Protein AF-A0A2A6CWC8-F1 (afdb_monomer_lite)

Structure (mmCIF, N/CA/C/O backbone):
data_AF-A0A2A6CWC8-F1
#
_entry.id   AF-A0A2A6CWC8-F1
#
loop_
_atom_site.group_PDB
_atom_site.id
_atom_site.type_symbol
_atom_site.label_atom_id
_atom_site.label_alt_id
_atom_site.label_comp_id
_atom_site.label_asym_id
_atom_site.label_entity_id
_atom_site.label_seq_id
_atom_site.pdbx_PDB_ins_code
_atom_site.Cartn_x
_atom_site.Cartn_y
_atom_site.Cartn_z
_atom_site.occupancy
_atom_site.B_iso_or_equiv
_atom_site.auth_seq_id
_atom_site.auth_comp_id
_atom_site.auth_asym_id
_atom_site.auth_atom_id
_atom_site.pdbx_PDB_model_num
ATOM 1 N N . MET A 1 1 ? 13.372 13.601 -52.853 1.00 22.42 1 MET A N 1
ATOM 2 C CA . MET A 1 1 ? 12.040 13.961 -52.323 1.00 22.42 1 MET A CA 1
ATOM 3 C C . MET A 1 1 ? 11.947 13.363 -50.932 1.00 22.42 1 MET A C 1
ATOM 5 O O . MET A 1 1 ? 11.991 12.141 -50.858 1.00 22.42 1 MET A O 1
ATOM 9 N N . PRO A 1 2 ? 11.936 14.138 -49.838 1.00 21.80 2 PRO A N 1
ATOM 10 C CA . PRO A 1 2 ? 11.723 13.531 -48.537 1.00 21.80 2 PRO A CA 1
ATOM 11 C C . PRO A 1 2 ? 10.233 13.211 -48.411 1.00 21.80 2 PRO A C 1
ATOM 13 O O . PRO A 1 2 ? 9.383 14.088 -48.557 1.00 21.80 2 PRO A O 1
ATOM 16 N N . ALA A 1 3 ? 9.936 11.928 -48.224 1.00 20.19 3 ALA A N 1
ATOM 17 C CA . ALA A 1 3 ? 8.595 11.438 -47.973 1.00 20.19 3 ALA A CA 1
ATOM 18 C C . ALA A 1 3 ? 8.154 11.887 -46.576 1.00 20.19 3 ALA A C 1
ATOM 20 O O . ALA A 1 3 ? 8.810 11.599 -45.576 1.00 20.19 3 ALA A O 1
ATOM 21 N N . THR A 1 4 ? 7.044 12.612 -46.525 1.00 20.14 4 THR A N 1
ATOM 22 C CA . THR A 1 4 ? 6.328 12.954 -45.300 1.00 20.14 4 THR A CA 1
ATOM 23 C C . THR A 1 4 ? 5.749 11.667 -44.711 1.00 20.14 4 THR A C 1
ATOM 25 O O . THR A 1 4 ? 4.852 11.072 -45.305 1.00 20.14 4 THR A O 1
ATOM 28 N N . LEU A 1 5 ? 6.262 11.212 -43.565 1.00 20.72 5 LEU A N 1
ATOM 29 C CA . LEU A 1 5 ? 5.635 10.126 -42.812 1.00 20.72 5 LEU A CA 1
ATOM 30 C C . LEU A 1 5 ? 4.639 10.748 -41.824 1.00 20.72 5 LEU A C 1
ATOM 32 O O . LEU A 1 5 ? 5.035 11.416 -40.872 1.00 20.72 5 LEU A O 1
ATOM 36 N N . ASN A 1 6 ? 3.343 10.563 -42.085 1.00 20.41 6 ASN A N 1
ATOM 37 C CA . ASN A 1 6 ? 2.272 10.913 -41.152 1.00 20.41 6 ASN A CA 1
ATOM 38 C C . ASN A 1 6 ? 2.405 10.047 -39.891 1.00 20.41 6 ASN A C 1
ATOM 40 O O . ASN A 1 6 ? 2.214 8.832 -39.953 1.00 20.41 6 ASN A O 1
ATOM 44 N N . LEU A 1 7 ? 2.724 10.670 -38.757 1.00 24.97 7 LEU A N 1
ATOM 45 C CA . LEU A 1 7 ? 2.752 10.014 -37.453 1.00 24.97 7 LEU A CA 1
ATOM 46 C C . LEU A 1 7 ? 1.321 9.950 -36.908 1.00 24.97 7 LEU A C 1
ATOM 48 O O . LEU A 1 7 ? 0.765 10.946 -36.449 1.00 24.97 7 LEU A O 1
ATOM 52 N N . GLY A 1 8 ? 0.707 8.772 -37.018 1.00 22.05 8 GLY A N 1
ATOM 53 C CA . GLY A 1 8 ? -0.540 8.460 -36.329 1.00 22.05 8 GLY A CA 1
ATOM 54 C C . GLY A 1 8 ? -0.318 8.391 -34.818 1.00 22.05 8 GLY A C 1
ATOM 55 O O . GLY A 1 8 ? 0.710 7.899 -34.361 1.00 22.05 8 GLY A O 1
ATOM 56 N N . GLN A 1 9 ? -1.298 8.886 -34.062 1.00 28.56 9 GLN A N 1
ATOM 57 C CA . GLN A 1 9 ? -1.416 8.733 -32.611 1.00 28.56 9 GLN A CA 1
ATOM 58 C C . GLN A 1 9 ? -1.188 7.270 -32.212 1.00 28.56 9 GLN A C 1
ATOM 60 O O . GLN A 1 9 ? -2.046 6.454 -32.524 1.00 28.56 9 GLN A O 1
ATOM 65 N N . ASN A 1 10 ? -0.067 6.942 -31.563 1.00 26.05 10 ASN A N 1
ATOM 66 C CA . ASN A 1 10 ? 0.083 5.799 -30.654 1.00 26.05 10 ASN A CA 1
ATOM 67 C C . ASN A 1 10 ? 1.442 5.864 -29.933 1.00 26.05 10 ASN A C 1
ATOM 69 O O . ASN A 1 10 ? 2.479 6.042 -30.564 1.00 26.05 10 ASN A O 1
ATOM 73 N N . ASP A 1 11 ? 1.383 5.656 -28.617 1.00 30.44 11 ASP A N 1
ATOM 74 C CA . ASP A 1 11 ? 2.431 5.114 -27.747 1.00 30.44 11 ASP A CA 1
ATOM 75 C C . ASP A 1 11 ? 3.795 5.832 -27.721 1.00 30.44 11 ASP A C 1
ATOM 77 O O . ASP A 1 11 ? 4.744 5.491 -28.429 1.00 30.44 11 ASP A O 1
ATOM 81 N N . HIS A 1 12 ? 3.935 6.770 -26.780 1.00 26.62 12 HIS A N 1
ATOM 82 C CA . HIS A 1 12 ? 5.228 7.304 -26.352 1.00 26.62 12 HIS A CA 1
ATOM 83 C C . HIS A 1 12 ? 5.423 7.016 -24.857 1.00 26.62 12 HIS A C 1
ATOM 85 O O . HIS A 1 12 ? 4.812 7.666 -24.014 1.00 26.62 12 HIS A O 1
ATOM 91 N N . VAL A 1 13 ? 6.269 6.036 -24.523 1.00 29.78 13 VAL A N 1
ATOM 92 C CA . VAL A 1 13 ? 6.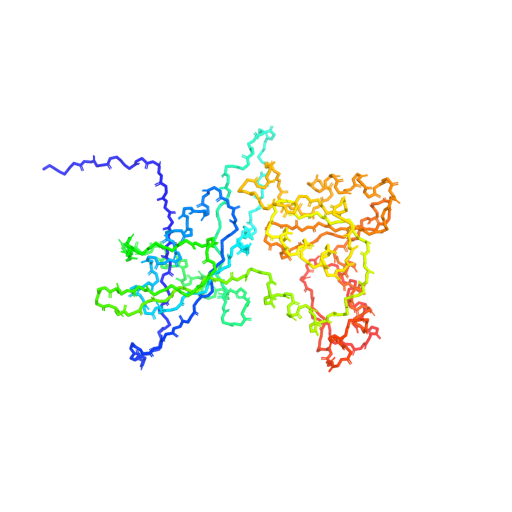814 5.867 -23.166 1.00 29.78 13 VAL A CA 1
ATOM 93 C C . VAL A 1 13 ? 8.264 6.330 -23.209 1.00 29.78 13 VAL A C 1
ATOM 95 O O . VAL A 1 13 ? 9.080 5.771 -23.939 1.00 29.78 13 VAL A O 1
ATOM 98 N N . ILE A 1 14 ? 8.554 7.395 -22.464 1.00 24.39 14 ILE A N 1
ATOM 99 C CA . ILE A 1 14 ? 9.875 8.010 -22.349 1.00 24.39 14 ILE A CA 1
ATOM 100 C C . ILE A 1 14 ? 10.590 7.343 -21.171 1.00 24.39 14 ILE A C 1
ATOM 102 O O . ILE A 1 14 ? 10.106 7.404 -20.042 1.00 24.39 14 ILE A O 1
ATOM 106 N N . THR A 1 15 ? 11.728 6.696 -21.422 1.00 28.39 15 THR A N 1
ATOM 107 C CA . THR A 1 15 ? 12.668 6.311 -20.360 1.00 28.39 15 THR A CA 1
ATOM 108 C C . THR A 1 15 ? 13.660 7.440 -20.154 1.00 28.39 15 THR A C 1
ATOM 110 O O . THR A 1 15 ? 14.069 8.096 -21.109 1.00 28.39 15 THR A O 1
ATOM 113 N N . ILE A 1 16 ? 14.000 7.686 -18.895 1.00 26.78 16 ILE A N 1
ATOM 114 C CA . ILE A 1 16 ? 14.715 8.880 -18.486 1.00 26.78 16 ILE A CA 1
ATOM 115 C C . ILE A 1 16 ? 16.032 8.440 -17.862 1.00 26.78 16 ILE A C 1
ATOM 117 O O . ILE A 1 16 ? 16.049 7.799 -16.812 1.00 26.78 16 ILE A O 1
ATOM 121 N N . ASP A 1 17 ? 17.120 8.755 -18.554 1.00 28.89 17 ASP A N 1
ATOM 122 C CA . ASP A 1 17 ? 18.480 8.444 -18.138 1.00 28.89 17 ASP A CA 1
ATOM 123 C C . ASP A 1 17 ? 18.860 9.285 -16.912 1.00 28.89 17 ASP A C 1
ATOM 125 O O . ASP A 1 17 ? 18.735 10.503 -16.940 1.00 28.89 17 ASP A O 1
ATOM 129 N N . TYR A 1 18 ? 19.385 8.682 -15.846 1.00 28.23 18 TYR A N 1
ATOM 130 C CA . TYR A 1 18 ? 20.110 9.433 -14.817 1.00 28.23 18 TYR A CA 1
ATOM 131 C C . TYR A 1 18 ? 21.516 8.863 -14.687 1.00 28.23 18 TYR A C 1
ATOM 133 O O . TYR A 1 18 ? 21.738 7.798 -14.113 1.00 28.23 18 TYR A O 1
ATOM 141 N N . LYS A 1 19 ? 22.492 9.581 -15.246 1.00 25.88 19 LYS A N 1
ATOM 142 C CA . LYS A 1 19 ? 23.908 9.322 -15.000 1.00 25.88 19 LYS A CA 1
ATOM 143 C C . LYS A 1 19 ? 24.281 10.100 -13.741 1.00 25.88 19 LYS A C 1
ATOM 145 O O . LYS A 1 19 ? 24.399 11.321 -13.803 1.00 25.88 19 LYS A O 1
ATOM 150 N N . LEU A 1 20 ? 24.469 9.412 -12.612 1.00 26.95 20 LEU A N 1
ATOM 151 C CA . LEU A 1 20 ? 25.151 9.988 -11.450 1.00 26.95 20 LEU A CA 1
ATOM 152 C C . LEU A 1 20 ? 26.546 10.430 -11.923 1.00 26.95 20 LEU A C 1
ATOM 154 O O . LEU A 1 20 ? 27.445 9.609 -12.092 1.00 26.95 20 LEU A O 1
ATOM 158 N N . GLN A 1 21 ? 26.714 11.717 -12.231 1.00 24.48 21 GLN A N 1
ATOM 159 C CA . GLN A 1 21 ? 28.022 12.284 -12.526 1.00 24.48 21 GLN A CA 1
ATOM 160 C C . GLN A 1 21 ? 28.824 12.342 -11.223 1.00 24.48 21 GLN A C 1
ATOM 162 O O . GLN A 1 21 ? 28.799 13.334 -10.504 1.00 24.48 21 GLN A O 1
ATOM 167 N N . SER A 1 22 ? 29.579 11.283 -10.942 1.00 29.06 22 SER A N 1
ATOM 168 C CA . SER A 1 22 ? 30.896 11.440 -10.336 1.00 29.06 22 SER A CA 1
ATOM 169 C C . SER A 1 22 ? 31.923 10.869 -11.313 1.00 29.06 22 SER A C 1
ATOM 171 O O . SER A 1 22 ? 31.737 9.809 -11.910 1.00 29.06 22 SER A O 1
ATOM 173 N N . SER A 1 23 ? 32.965 11.645 -11.578 1.00 25.23 23 SER A N 1
ATOM 174 C CA . SER A 1 23 ? 33.890 11.484 -12.701 1.00 25.23 23 SER A CA 1
ATOM 175 C C . SER A 1 23 ? 34.839 10.279 -12.614 1.00 25.23 23 SER A C 1
ATOM 177 O O . SER A 1 23 ? 35.745 10.199 -13.434 1.00 25.23 23 SER A O 1
ATOM 179 N N . ASP A 1 24 ? 34.631 9.327 -11.697 1.00 25.12 24 ASP A N 1
ATOM 180 C CA . ASP A 1 24 ? 35.631 8.290 -11.387 1.00 25.12 24 ASP A CA 1
ATOM 181 C C . ASP A 1 24 ? 35.119 6.840 -11.274 1.00 25.12 24 ASP A C 1
ATOM 183 O O . ASP A 1 24 ? 35.893 5.943 -10.937 1.00 25.12 24 ASP A O 1
ATOM 187 N N . TYR A 1 25 ? 33.864 6.534 -11.620 1.00 29.75 25 TYR A N 1
ATOM 188 C CA . TYR A 1 25 ? 33.427 5.131 -11.651 1.00 29.75 25 TYR A CA 1
ATOM 189 C C . TYR A 1 25 ? 33.712 4.473 -13.007 1.00 29.75 25 TYR A C 1
ATOM 191 O O . TYR A 1 25 ? 32.989 4.651 -13.989 1.00 29.75 25 TYR A O 1
ATOM 199 N N . LYS A 1 26 ? 34.769 3.649 -13.046 1.00 24.78 26 LYS A N 1
ATOM 200 C CA . LYS A 1 26 ? 34.874 2.531 -13.998 1.00 24.78 26 LYS A CA 1
ATOM 201 C C . LYS A 1 26 ? 33.556 1.738 -13.972 1.00 24.78 26 LYS A C 1
ATOM 203 O O . LYS A 1 26 ? 33.000 1.535 -12.898 1.00 24.78 26 LYS A O 1
ATOM 208 N N . LEU A 1 27 ? 33.097 1.285 -15.143 1.00 31.41 27 LEU A N 1
ATOM 209 C CA . LEU A 1 27 ? 31.951 0.391 -15.415 1.00 31.41 27 LEU A CA 1
ATOM 210 C C . LEU A 1 27 ? 32.016 -0.936 -14.617 1.00 31.41 27 LEU A C 1
ATOM 212 O O . LEU A 1 27 ? 32.218 -2.004 -15.186 1.00 31.41 27 LEU A O 1
ATOM 216 N N . GLN A 1 28 ? 31.923 -0.880 -13.289 1.00 27.91 28 GLN A N 1
ATOM 217 C CA . GLN A 1 28 ? 32.192 -2.026 -12.417 1.00 27.91 28 GLN A CA 1
ATOM 218 C C . GLN A 1 28 ? 31.182 -2.215 -11.280 1.00 27.91 28 GLN A C 1
ATOM 220 O O . GLN A 1 28 ? 31.361 -3.117 -10.467 1.00 27.91 28 GLN A O 1
ATOM 225 N N . THR A 1 29 ? 30.108 -1.429 -11.217 1.00 36.56 29 THR A N 1
ATOM 226 C CA . THR A 1 29 ? 29.085 -1.569 -10.175 1.00 36.56 29 THR A CA 1
ATOM 227 C C . THR A 1 29 ? 27.743 -1.986 -10.769 1.00 36.56 29 THR A C 1
ATOM 229 O O . THR A 1 29 ? 27.021 -1.191 -11.362 1.00 36.56 29 THR A O 1
ATOM 232 N N . CYS A 1 30 ? 27.405 -3.263 -10.583 1.00 49.16 30 CYS A N 1
ATOM 233 C CA . CYS A 1 30 ? 26.063 -3.795 -10.784 1.00 49.16 30 CYS A CA 1
ATOM 234 C C . CYS A 1 30 ? 25.117 -3.141 -9.765 1.00 49.16 30 CYS A C 1
ATOM 236 O O . CYS A 1 30 ? 25.125 -3.531 -8.599 1.00 49.16 30 CYS A O 1
ATOM 238 N N . ILE A 1 31 ? 24.320 -2.152 -10.171 1.00 57.34 31 ILE A N 1
ATOM 239 C CA . ILE A 1 31 ? 23.282 -1.579 -9.301 1.00 57.34 31 ILE A CA 1
ATOM 240 C C . ILE A 1 31 ? 22.002 -2.400 -9.508 1.00 57.34 31 ILE A C 1
ATOM 242 O O . ILE A 1 31 ? 21.469 -2.380 -10.620 1.00 57.34 31 ILE A O 1
ATOM 246 N N . PRO A 1 32 ? 21.520 -3.159 -8.505 1.00 56.72 32 PRO A N 1
ATOM 247 C CA . PRO A 1 32 ? 20.236 -3.833 -8.610 1.00 56.72 32 PRO A CA 1
ATOM 248 C C . PRO A 1 32 ? 19.101 -2.805 -8.574 1.00 56.72 32 PRO A C 1
ATOM 250 O O . PRO A 1 32 ? 19.140 -1.862 -7.784 1.00 56.72 32 PRO A O 1
ATOM 253 N N . VAL A 1 33 ? 18.078 -2.998 -9.406 1.00 60.78 33 VAL A N 1
ATOM 254 C CA . VAL A 1 33 ? 16.874 -2.154 -9.408 1.00 60.78 33 VAL A CA 1
ATOM 255 C C . VAL A 1 33 ? 15.644 -3.030 -9.196 1.00 60.78 33 VAL A C 1
ATOM 257 O O . VAL A 1 33 ? 15.460 -4.033 -9.888 1.00 60.78 33 VAL A O 1
ATOM 260 N N . LEU A 1 34 ? 14.809 -2.652 -8.228 1.00 55.09 34 LEU A N 1
ATOM 261 C CA . LEU A 1 34 ? 13.516 -3.284 -7.984 1.00 55.09 34 LEU A CA 1
ATOM 262 C C . LEU A 1 34 ? 12.468 -2.644 -8.898 1.00 55.09 34 LEU A C 1
ATOM 264 O O . LEU A 1 34 ? 12.272 -1.429 -8.869 1.00 55.09 34 LEU A O 1
ATOM 268 N N . PHE A 1 35 ? 11.797 -3.469 -9.694 1.00 63.44 35 PHE A N 1
ATOM 269 C CA . PHE A 1 35 ? 10.721 -3.057 -10.584 1.00 63.44 35 PHE A CA 1
ATOM 270 C C . PHE A 1 35 ? 9.410 -3.723 -10.206 1.00 63.44 35 PHE A C 1
ATOM 272 O O . PHE A 1 35 ? 9.317 -4.934 -10.013 1.00 63.44 35 PHE A O 1
ATOM 279 N N . THR A 1 36 ? 8.361 -2.922 -10.194 1.00 56.94 36 THR A N 1
ATOM 280 C CA . THR A 1 36 ? 7.042 -3.338 -9.744 1.00 56.94 36 THR A CA 1
ATOM 281 C C . THR A 1 36 ? 6.046 -2.768 -10.786 1.00 56.94 36 THR A C 1
ATOM 283 O O . THR A 1 36 ? 6.126 -1.579 -11.093 1.00 56.94 36 THR A O 1
ATOM 286 N N . VAL A 1 37 ? 5.123 -3.570 -11.375 1.00 57.38 37 VAL A N 1
ATOM 287 C CA . VAL A 1 37 ? 3.985 -3.132 -12.274 1.00 57.38 37 VAL A CA 1
ATOM 288 C C . VAL A 1 37 ? 2.496 -3.392 -11.803 1.00 57.38 37 VAL A C 1
ATOM 290 O O . VAL A 1 37 ? 2.073 -4.545 -11.758 1.00 57.38 37 VAL A O 1
ATOM 293 N N . VAL A 1 38 ? 1.660 -2.369 -11.449 1.00 50.81 38 VAL A N 1
ATOM 294 C CA . VAL A 1 38 ? 0.230 -2.591 -11.058 1.00 50.81 38 VAL A CA 1
ATOM 295 C C . VAL A 1 38 ? -0.450 -3.044 -12.319 1.00 50.81 38 VAL A C 1
ATOM 297 O O . VAL A 1 38 ? -0.368 -2.339 -13.328 1.00 50.81 38 VAL A O 1
ATOM 300 N N . GLU A 1 39 ? -1.088 -4.211 -12.302 1.00 50.97 39 GLU A N 1
ATOM 301 C CA . GLU A 1 39 ? -1.740 -4.712 -13.500 1.00 50.97 39 GLU A CA 1
ATOM 302 C C . GLU A 1 39 ? -2.799 -3.710 -13.980 1.00 50.97 39 GLU A C 1
ATOM 304 O O . GLU A 1 39 ? -3.805 -3.477 -13.324 1.00 50.97 39 GLU A O 1
ATOM 309 N N . ASN A 1 40 ? -2.541 -3.131 -15.152 1.00 50.41 40 ASN A N 1
ATOM 310 C CA . ASN A 1 40 ? -3.453 -2.423 -16.029 1.00 50.41 40 ASN A CA 1
ATOM 311 C C . ASN A 1 40 ? -3.161 -2.891 -17.460 1.00 50.41 40 ASN A C 1
ATOM 313 O O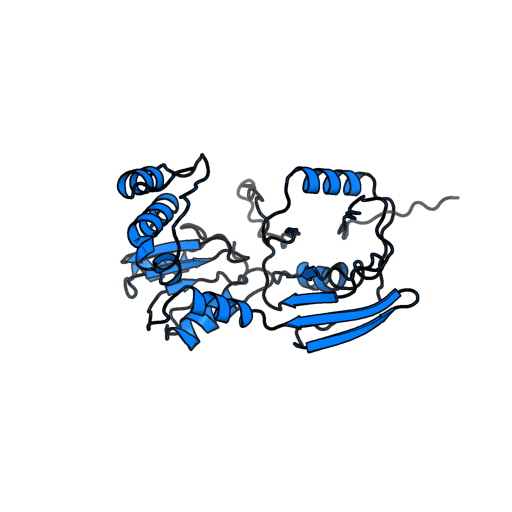 . ASN A 1 40 ? -2.078 -3.382 -17.778 1.00 50.41 40 ASN A O 1
ATOM 317 N N . SER A 1 41 ? -4.144 -2.780 -18.343 1.00 42.12 41 SER A N 1
ATOM 318 C CA . SER A 1 41 ? -4.066 -3.157 -19.755 1.00 42.12 41 SER A CA 1
ATOM 319 C C . SER A 1 41 ? -2.838 -2.573 -20.473 1.00 42.12 41 SER A C 1
ATOM 321 O O .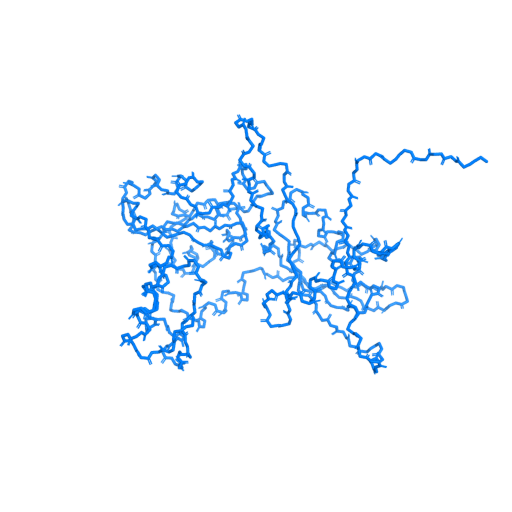 SER A 1 41 ? -2.230 -3.254 -21.300 1.00 42.12 41 SER A O 1
ATOM 323 N N . LEU A 1 42 ? -2.429 -1.352 -2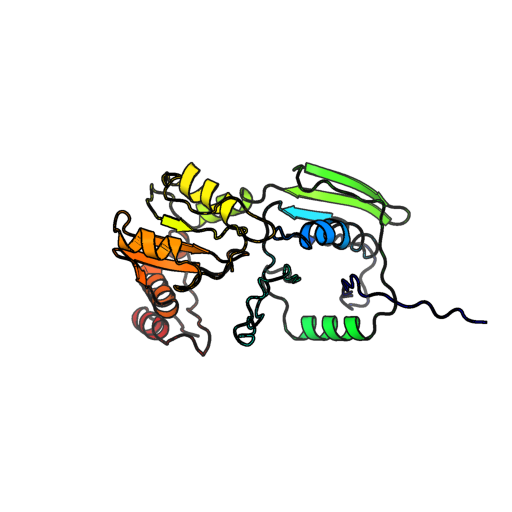0.110 1.00 46.47 42 LEU A N 1
ATOM 324 C CA . LEU A 1 42 ? -1.200 -0.711 -20.590 1.00 46.47 42 LEU A CA 1
ATOM 325 C C . LEU A 1 42 ? 0.056 -1.238 -19.883 1.00 46.47 42 LEU A C 1
ATOM 327 O O . LEU A 1 42 ? 1.110 -1.359 -20.500 1.00 46.47 42 LEU A O 1
ATOM 331 N N . SER A 1 43 ? -0.052 -1.614 -18.611 1.00 47.19 43 SER A N 1
ATOM 332 C CA . SER A 1 43 ? 1.093 -1.943 -17.768 1.00 47.19 43 SER A CA 1
ATOM 333 C C . SER A 1 43 ? 1.716 -3.305 -18.098 1.00 47.19 43 SER A C 1
ATOM 335 O O . SER A 1 43 ? 2.936 -3.413 -18.081 1.00 47.19 43 SER A O 1
ATOM 337 N N . ARG A 1 44 ? 0.936 -4.306 -18.546 1.00 47.56 44 ARG A N 1
ATOM 338 C CA . ARG A 1 44 ? 1.481 -5.583 -19.075 1.00 47.56 44 ARG A CA 1
ATOM 339 C C . ARG A 1 44 ? 2.325 -5.409 -20.340 1.00 47.56 44 ARG A C 1
ATOM 341 O O . ARG A 1 44 ? 3.181 -6.240 -20.636 1.00 47.56 44 ARG A O 1
ATOM 348 N N . ARG A 1 45 ? 2.063 -4.357 -21.122 1.00 47.44 45 ARG A N 1
ATOM 349 C CA . ARG A 1 45 ? 2.922 -3.985 -22.253 1.00 47.44 45 ARG A CA 1
ATOM 350 C C . ARG A 1 45 ? 4.142 -3.240 -21.727 1.00 47.44 45 ARG A C 1
ATOM 352 O O . ARG A 1 45 ? 5.255 -3.619 -22.065 1.00 47.44 45 ARG A O 1
ATOM 359 N N . SER A 1 46 ? 3.950 -2.259 -20.848 1.00 46.94 46 SER A N 1
ATOM 360 C CA . SER A 1 46 ? 5.041 -1.476 -20.262 1.00 46.94 46 SER A CA 1
ATOM 361 C C . SER A 1 46 ? 6.035 -2.306 -19.446 1.00 46.94 46 SER A C 1
ATOM 363 O O . SER A 1 46 ? 7.216 -2.013 -19.525 1.00 46.94 46 SER A O 1
ATOM 365 N N . SER A 1 47 ? 5.626 -3.355 -18.725 1.00 46.22 47 SER A N 1
ATOM 366 C CA . SER A 1 47 ? 6.553 -4.256 -18.019 1.00 46.22 47 SER A CA 1
ATOM 367 C C . SER A 1 47 ? 7.461 -5.004 -18.997 1.00 46.22 47 SER A C 1
ATOM 369 O O . SER A 1 47 ? 8.673 -5.057 -18.824 1.00 46.22 47 SER A O 1
ATOM 371 N N . ARG A 1 48 ? 6.901 -5.486 -20.112 1.00 47.66 48 ARG A N 1
ATOM 372 C CA . ARG A 1 48 ? 7.688 -6.076 -21.205 1.00 47.66 48 ARG A CA 1
ATOM 373 C C . ARG A 1 48 ? 8.621 -5.058 -21.876 1.00 47.66 48 ARG A C 1
ATOM 375 O O . ARG A 1 48 ? 9.686 -5.441 -22.338 1.00 47.66 48 ARG A O 1
ATOM 382 N N . PHE A 1 49 ? 8.239 -3.778 -21.929 1.00 41.75 49 PHE A N 1
ATOM 383 C CA . PHE A 1 49 ? 9.030 -2.708 -22.558 1.00 41.75 49 PHE A CA 1
ATOM 384 C C . PHE A 1 49 ? 10.107 -2.089 -21.645 1.00 41.75 49 PHE A C 1
ATOM 386 O O . PHE A 1 49 ? 11.202 -1.791 -22.118 1.00 41.75 49 PHE A O 1
ATOM 393 N N . VAL A 1 50 ? 9.807 -1.862 -20.364 1.00 48.00 50 VAL A N 1
ATOM 394 C CA . VAL A 1 50 ? 10.628 -1.084 -19.416 1.00 48.00 50 VAL A CA 1
ATOM 395 C C . VAL A 1 50 ? 11.512 -1.991 -18.560 1.00 48.00 50 VAL A C 1
ATOM 397 O O . VAL A 1 50 ? 12.632 -1.609 -18.234 1.00 48.00 50 VAL A O 1
ATOM 400 N N . THR A 1 51 ? 11.048 -3.195 -18.219 1.00 50.31 51 THR A N 1
ATOM 401 C CA . THR A 1 51 ? 11.622 -3.980 -17.115 1.00 50.31 51 THR A CA 1
ATOM 402 C C . THR A 1 51 ? 12.773 -4.894 -17.520 1.00 50.31 51 THR A C 1
ATOM 404 O O . THR A 1 51 ? 13.353 -5.528 -16.657 1.00 50.31 51 THR A O 1
ATOM 407 N N . ALA A 1 52 ? 13.140 -4.979 -18.796 1.00 48.91 52 ALA A N 1
ATOM 408 C CA . ALA A 1 52 ? 14.337 -5.725 -19.181 1.00 48.91 52 ALA A CA 1
ATOM 409 C C . ALA A 1 52 ? 15.124 -4.990 -20.259 1.00 48.91 52 ALA A C 1
ATOM 411 O O . ALA A 1 52 ? 16.288 -4.657 -20.076 1.00 48.91 52 ALA A O 1
ATOM 412 N N . SER A 1 53 ? 14.465 -4.627 -21.355 1.00 47.78 53 SER A N 1
ATOM 413 C CA . SER A 1 53 ? 15.121 -4.198 -22.586 1.00 47.78 53 SER A CA 1
ATOM 414 C C . SER A 1 53 ? 15.940 -2.897 -22.502 1.00 47.78 53 SER A C 1
ATOM 416 O O . SER A 1 53 ? 16.929 -2.764 -23.222 1.00 47.78 53 SER A O 1
ATOM 418 N N . VAL A 1 54 ? 15.560 -1.923 -21.667 1.00 48.44 54 VAL A N 1
ATOM 419 C CA . VAL A 1 54 ? 16.175 -0.572 -21.652 1.00 48.44 54 VAL A CA 1
ATOM 420 C C . VAL A 1 54 ? 17.315 -0.444 -20.628 1.00 48.44 54 VAL A C 1
ATOM 422 O O . VAL A 1 54 ? 18.298 0.268 -20.847 1.00 48.44 54 VAL A O 1
ATOM 425 N N . THR A 1 55 ? 17.234 -1.186 -19.525 1.00 51.53 55 THR A N 1
ATOM 426 C CA . THR A 1 55 ? 18.204 -1.160 -18.415 1.00 51.53 55 THR A CA 1
ATOM 427 C C . THR A 1 55 ? 19.537 -1.832 -18.747 1.00 51.53 55 THR A C 1
ATOM 429 O O . THR A 1 55 ? 20.581 -1.437 -18.228 1.00 51.53 55 THR A O 1
ATOM 432 N N . ILE A 1 56 ? 19.515 -2.803 -19.663 1.00 48.44 56 ILE A N 1
ATOM 433 C CA . ILE A 1 56 ? 20.663 -3.641 -20.038 1.00 48.44 56 ILE A CA 1
ATOM 434 C C . ILE A 1 56 ? 21.849 -2.822 -20.551 1.00 48.44 56 ILE A C 1
ATOM 436 O O . ILE A 1 56 ? 22.989 -3.095 -20.188 1.00 48.44 56 ILE A O 1
ATOM 440 N N . ARG A 1 57 ? 21.612 -1.795 -21.382 1.00 49.75 57 ARG A N 1
ATOM 441 C CA . ARG A 1 57 ? 22.707 -1.039 -22.020 1.00 49.75 57 ARG A CA 1
ATOM 442 C C . ARG A 1 57 ? 23.352 0.007 -21.099 1.00 49.75 57 ARG A C 1
ATOM 444 O O . ARG A 1 57 ? 24.339 0.628 -21.483 1.00 49.75 57 ARG A O 1
ATOM 451 N N . HIS A 1 58 ? 22.819 0.185 -19.891 1.00 50.38 58 HIS A N 1
ATOM 452 C CA . HIS A 1 58 ? 23.249 1.215 -18.942 1.00 50.38 58 HIS A CA 1
ATOM 453 C C . HIS A 1 58 ? 23.979 0.649 -17.712 1.00 50.38 58 HIS A C 1
ATOM 455 O O . HIS A 1 58 ? 24.247 1.388 -16.769 1.00 50.38 58 HIS A O 1
ATOM 461 N N . GLY A 1 59 ? 24.343 -0.640 -17.726 1.00 46.62 59 GLY A N 1
ATOM 462 C CA . GLY A 1 59 ? 25.139 -1.270 -16.662 1.00 46.62 59 GLY A CA 1
ATOM 463 C C . GLY A 1 59 ? 24.330 -1.756 -15.454 1.00 46.62 59 GLY A C 1
ATOM 464 O O . GLY A 1 59 ? 24.915 -2.151 -14.448 1.00 46.62 59 GLY A O 1
ATOM 465 N N . ILE A 1 60 ? 22.996 -1.764 -15.544 1.00 55.69 60 ILE A N 1
ATOM 466 C CA . ILE A 1 60 ? 22.141 -2.471 -14.583 1.00 55.69 60 ILE A CA 1
ATOM 467 C C . ILE A 1 60 ? 22.204 -3.951 -14.947 1.00 55.69 60 ILE A C 1
ATOM 469 O O . ILE A 1 60 ? 21.784 -4.344 -16.030 1.00 55.69 60 ILE A O 1
ATOM 473 N N . VAL A 1 61 ? 22.760 -4.760 -14.050 1.00 49.19 61 VAL A N 1
ATOM 474 C CA . VAL A 1 61 ? 23.032 -6.189 -14.296 1.00 49.19 61 VAL A CA 1
ATOM 475 C C . VAL A 1 61 ? 21.992 -7.094 -13.634 1.00 49.19 61 VAL A C 1
ATOM 477 O O . VAL A 1 61 ? 21.876 -8.258 -14.002 1.00 49.19 61 VAL A O 1
ATOM 480 N N . ARG A 1 62 ? 21.223 -6.569 -12.672 1.00 53.34 62 ARG A N 1
ATOM 481 C CA . ARG A 1 62 ? 20.243 -7.339 -11.903 1.00 53.34 62 ARG A CA 1
ATOM 482 C C . ARG A 1 62 ? 18.942 -6.565 -11.732 1.00 53.34 62 ARG A C 1
ATOM 484 O O . ARG A 1 62 ? 18.959 -5.434 -11.247 1.00 53.34 62 ARG A O 1
ATOM 491 N N . ILE A 1 63 ? 17.826 -7.190 -12.080 1.00 58.25 63 ILE A N 1
ATOM 492 C CA . ILE A 1 63 ? 16.482 -6.691 -11.782 1.00 58.25 63 ILE A CA 1
ATOM 493 C C . ILE A 1 63 ? 15.776 -7.661 -10.859 1.00 58.25 63 ILE A C 1
ATOM 495 O O . ILE A 1 63 ? 15.843 -8.864 -11.070 1.00 58.25 63 ILE A O 1
ATOM 499 N N . VAL A 1 64 ? 15.087 -7.121 -9.860 1.00 54.34 64 VAL A N 1
ATOM 500 C CA . VAL A 1 64 ? 14.147 -7.878 -9.032 1.00 54.34 64 VAL A CA 1
ATOM 501 C C . VAL A 1 64 ? 12.741 -7.427 -9.416 1.00 54.34 64 VAL A C 1
ATOM 503 O O . VAL A 1 64 ? 12.510 -6.223 -9.534 1.00 54.34 64 VAL A O 1
ATOM 506 N N . THR A 1 65 ? 11.806 -8.348 -9.645 1.00 54.22 65 THR A N 1
ATOM 507 C CA . THR A 1 65 ? 10.420 -7.999 -9.987 1.00 54.22 65 THR A CA 1
ATOM 508 C C . THR A 1 65 ? 9.384 -8.790 -9.194 1.00 54.22 65 THR A C 1
ATOM 510 O O . THR A 1 65 ? 9.574 -9.974 -8.931 1.00 54.22 65 THR A O 1
ATOM 513 N N . GLN A 1 66 ? 8.295 -8.112 -8.808 1.00 51.22 66 GLN A N 1
ATOM 514 C CA . GLN A 1 66 ? 7.154 -8.675 -8.078 1.00 51.22 66 GLN A CA 1
ATOM 515 C C . GLN A 1 66 ? 5.905 -8.721 -8.971 1.00 51.22 66 GLN A C 1
ATOM 517 O O . GLN A 1 66 ? 5.565 -7.746 -9.644 1.00 51.22 66 GLN A O 1
ATOM 522 N N . SER A 1 67 ? 5.201 -9.852 -8.950 1.00 39.88 67 SER A N 1
ATOM 523 C CA . SER A 1 67 ? 3.950 -10.121 -9.678 1.00 39.88 67 SER A CA 1
ATOM 524 C C . SER A 1 67 ? 2.724 -9.337 -9.168 1.00 39.88 67 SER A C 1
ATOM 526 O O . SER A 1 67 ? 1.681 -9.334 -9.819 1.00 39.88 67 SER A O 1
ATOM 528 N N . VAL A 1 68 ? 2.830 -8.640 -8.035 1.00 34.22 68 VAL A N 1
ATOM 529 C CA . VAL A 1 68 ? 1.789 -7.787 -7.452 1.00 34.22 68 VAL A CA 1
ATOM 530 C C . VAL A 1 68 ? 2.456 -6.505 -6.997 1.00 34.22 68 VAL A C 1
ATOM 532 O O . VAL A 1 68 ? 3.489 -6.539 -6.342 1.00 34.22 68 VAL A O 1
ATOM 535 N N . THR A 1 69 ? 1.938 -5.365 -7.431 1.00 42.25 69 THR A N 1
ATOM 536 C CA . THR A 1 69 ? 2.793 -4.192 -7.572 1.00 42.25 69 THR A CA 1
ATOM 537 C C . THR A 1 69 ? 2.226 -2.913 -6.998 1.00 42.25 69 THR A C 1
ATOM 539 O O . THR A 1 69 ? 1.051 -2.665 -7.150 1.00 42.25 69 THR A O 1
ATOM 542 N N . ILE A 1 70 ? 3.117 -1.996 -6.608 1.00 31.44 70 ILE A N 1
ATOM 543 C CA . ILE A 1 70 ? 2.920 -0.542 -6.561 1.00 31.44 70 ILE A CA 1
ATOM 544 C C . ILE A 1 70 ? 3.276 0.256 -7.855 1.00 31.44 70 ILE A C 1
ATOM 546 O O . ILE A 1 70 ? 4.440 0.455 -8.190 1.00 31.44 70 ILE A O 1
ATOM 550 N N . VAL A 1 71 ? 2.248 0.767 -8.543 1.00 33.22 71 VAL A N 1
ATOM 551 C CA . VAL A 1 71 ? 2.233 1.842 -9.554 1.00 33.22 71 VAL A CA 1
ATOM 552 C C . VAL A 1 71 ? 0.851 2.491 -9.449 1.00 33.22 71 VAL A C 1
ATOM 554 O O . VAL A 1 71 ? -0.109 2.008 -10.047 1.00 33.22 71 VAL A O 1
ATOM 557 N N . THR A 1 72 ? 0.726 3.588 -8.706 1.00 30.47 72 THR A N 1
ATOM 558 C CA . THR A 1 72 ? -0.445 4.470 -8.819 1.00 30.47 72 THR A CA 1
ATOM 559 C C . THR A 1 72 ? -0.081 5.848 -9.344 1.00 30.47 72 THR A C 1
ATOM 561 O O . THR A 1 72 ? 1.040 6.335 -9.149 1.00 30.47 72 THR A O 1
ATOM 564 N N . PRO A 1 73 ? -1.045 6.512 -10.007 1.00 34.16 73 PRO A N 1
ATOM 565 C CA . PRO A 1 73 ? -0.954 7.926 -10.304 1.00 34.16 73 PRO A CA 1
ATOM 566 C C . PRO A 1 73 ? -1.056 8.706 -8.988 1.00 34.16 73 PRO A C 1
ATOM 568 O O . PRO A 1 73 ? -2.147 9.002 -8.499 1.00 34.16 73 PRO A O 1
ATOM 571 N N . ARG A 1 74 ? 0.085 9.080 -8.401 1.00 31.14 74 ARG A N 1
ATOM 572 C CA . ARG A 1 74 ? 0.090 10.162 -7.412 1.00 31.14 74 ARG A CA 1
ATOM 573 C C . ARG A 1 74 ? -0.349 11.438 -8.130 1.00 31.14 74 ARG A C 1
ATOM 575 O O . ARG A 1 74 ? 0.367 11.930 -8.991 1.00 31.14 74 ARG A O 1
ATOM 582 N N . HIS A 1 75 ? -1.513 11.961 -7.751 1.00 29.86 75 HIS A N 1
ATOM 583 C CA . HIS A 1 75 ? -2.060 13.239 -8.217 1.00 29.86 75 HIS A CA 1
ATOM 584 C C . HIS A 1 75 ? -2.428 13.324 -9.707 1.00 29.86 75 HIS A C 1
ATOM 586 O O . HIS A 1 75 ? -2.032 14.261 -10.394 1.00 29.86 75 HIS A O 1
ATOM 592 N N . ILE A 1 76 ? -3.313 12.449 -10.188 1.00 33.59 76 ILE A N 1
ATOM 593 C CA . ILE A 1 76 ? -4.288 12.944 -11.166 1.00 33.59 76 ILE A CA 1
ATOM 594 C C . ILE A 1 76 ? -5.457 13.471 -10.345 1.00 33.59 76 ILE A C 1
ATOM 596 O O . ILE A 1 76 ? -6.189 12.718 -9.701 1.00 33.59 76 ILE A O 1
ATOM 600 N N . GLN A 1 77 ? -5.595 14.795 -10.321 1.00 29.59 77 GLN A N 1
ATOM 601 C CA . GLN A 1 77 ? -6.892 15.416 -10.111 1.00 29.59 77 GLN A CA 1
ATOM 602 C C . GLN A 1 77 ? -7.788 14.769 -11.168 1.00 29.59 77 GLN A C 1
ATOM 604 O O . GLN A 1 77 ? -7.642 15.068 -12.350 1.00 29.59 77 GLN A O 1
ATOM 609 N N . TRP A 1 78 ? -8.592 13.778 -10.772 1.00 37.50 78 TRP A N 1
ATOM 610 C CA . TRP A 1 78 ? -9.592 13.183 -11.647 1.00 37.50 78 TRP A CA 1
ATOM 611 C C . TRP A 1 78 ? -10.486 14.334 -12.050 1.00 37.50 78 TRP A C 1
ATOM 613 O O . TRP A 1 78 ? -11.290 14.805 -11.239 1.00 37.50 78 TRP A O 1
ATOM 623 N N . ASP A 1 79 ? -10.222 14.872 -13.236 1.00 29.83 79 ASP A N 1
ATOM 624 C CA . ASP A 1 79 ? -10.864 16.084 -13.683 1.00 29.83 79 ASP A CA 1
ATOM 625 C C . ASP A 1 79 ? -12.359 15.804 -13.600 1.00 29.83 79 ASP A C 1
ATOM 627 O O . ASP A 1 79 ? -12.848 14.794 -14.123 1.00 29.83 79 ASP A O 1
ATOM 631 N N . LYS A 1 80 ? -13.084 16.635 -12.847 1.00 33.09 80 LYS A N 1
ATOM 632 C CA . LYS A 1 80 ? -14.544 16.579 -12.804 1.00 33.09 80 LYS A CA 1
ATOM 633 C C . LYS A 1 80 ? -15.037 17.096 -14.154 1.00 33.09 80 LYS A C 1
ATOM 635 O O . LYS A 1 80 ? -15.584 18.190 -14.241 1.00 33.09 80 LYS A O 1
ATOM 640 N N . GLY A 1 81 ? -14.794 16.329 -15.213 1.00 32.78 81 GLY A N 1
ATOM 641 C CA . GLY A 1 81 ? -15.302 16.579 -16.546 1.00 32.78 81 GLY A CA 1
ATOM 642 C C . GLY A 1 81 ? -16.820 16.494 -16.503 1.00 32.78 81 GLY A C 1
ATOM 643 O O . GLY A 1 81 ? -17.375 15.421 -16.286 1.00 32.78 81 GLY A O 1
ATOM 644 N N . ASP A 1 82 ? -17.449 17.667 -16.560 1.00 33.03 82 ASP A N 1
ATOM 645 C CA . ASP A 1 82 ? -18.726 18.005 -17.202 1.00 33.03 82 ASP A CA 1
ATOM 646 C C . ASP A 1 82 ? -19.851 16.954 -17.317 1.00 33.03 82 ASP A C 1
ATOM 648 O O . ASP A 1 82 ? -20.633 16.993 -18.257 1.00 33.03 82 ASP A O 1
ATOM 652 N N . GLY A 1 83 ? -20.007 16.018 -16.382 1.00 34.22 83 GLY A N 1
ATOM 653 C CA . GLY A 1 83 ? -21.140 15.085 -16.395 1.00 34.22 83 GLY A CA 1
ATOM 654 C C . GLY A 1 83 ? -21.213 14.168 -17.625 1.00 34.22 83 GLY A C 1
ATOM 655 O O . GLY A 1 83 ? -22.215 13.471 -17.794 1.00 34.22 83 GLY A O 1
ATOM 656 N N . SER A 1 84 ? -20.171 14.108 -18.461 1.00 30.92 84 SER A N 1
ATOM 657 C CA . SER A 1 84 ? -20.065 13.120 -19.528 1.00 30.92 84 SER A CA 1
ATOM 658 C C . SER A 1 84 ? -19.273 11.907 -19.025 1.00 30.92 84 SER A C 1
ATOM 660 O O . SER A 1 84 ? -18.085 11.953 -18.728 1.00 30.92 84 SER A O 1
ATOM 662 N N . SER A 1 85 ? -19.973 10.785 -18.871 1.00 34.44 85 SER A N 1
ATOM 663 C CA . SER A 1 85 ? -19.505 9.511 -18.318 1.00 34.44 85 SER A CA 1
ATOM 664 C C . SER A 1 85 ? -18.361 8.856 -19.115 1.00 34.44 85 SER A C 1
ATOM 666 O O . SER A 1 85 ? -18.562 7.836 -19.783 1.00 34.44 85 SER A O 1
ATOM 668 N N . ARG A 1 86 ? -17.144 9.397 -19.062 1.00 36.72 86 ARG A N 1
ATOM 669 C CA . ARG A 1 86 ? -15.950 8.733 -19.596 1.00 36.72 86 ARG A CA 1
ATOM 670 C C . ARG A 1 86 ? -15.220 8.021 -18.463 1.00 36.72 86 ARG A C 1
ATOM 672 O O . ARG A 1 86 ? -14.431 8.611 -17.738 1.00 36.72 86 ARG A O 1
ATOM 679 N N . ARG A 1 87 ? -15.520 6.723 -18.332 1.00 45.00 87 ARG A N 1
ATOM 680 C CA . ARG A 1 87 ? -14.723 5.762 -17.552 1.00 45.00 87 ARG A CA 1
ATOM 681 C C . ARG A 1 87 ? -13.245 5.899 -17.955 1.00 45.00 87 ARG A C 1
ATOM 683 O O . ARG A 1 87 ? -13.000 6.104 -19.151 1.00 45.00 87 ARG A O 1
ATOM 690 N N . PRO A 1 88 ? -12.278 5.763 -17.033 1.00 44.69 88 PRO A N 1
ATOM 691 C CA . PRO A 1 88 ? -10.870 5.932 -17.367 1.00 44.69 88 PRO A CA 1
ATOM 692 C C . PRO A 1 88 ? -10.484 4.938 -18.460 1.00 44.69 88 PRO A C 1
ATOM 694 O O . PRO A 1 88 ? -10.619 3.725 -18.293 1.00 44.69 88 PRO A O 1
ATOM 697 N N . LYS A 1 89 ? -10.010 5.439 -19.603 1.00 47.84 89 LYS A N 1
ATOM 698 C CA . LYS A 1 89 ? -9.228 4.618 -20.527 1.00 47.84 89 LYS A CA 1
ATOM 699 C C . LYS A 1 89 ? -7.871 4.436 -19.860 1.00 47.84 89 LYS A C 1
ATOM 701 O O . LYS A 1 89 ? -7.007 5.260 -20.098 1.00 47.84 89 LYS A O 1
ATOM 706 N N . GLY A 1 90 ? -7.775 3.427 -18.989 1.00 52.47 90 GLY A N 1
ATOM 707 C CA . GLY A 1 90 ? -6.593 3.002 -18.233 1.00 52.47 90 GLY A CA 1
ATOM 708 C C . GLY A 1 90 ? -5.490 4.051 -18.093 1.00 52.47 90 GLY A C 1
ATOM 709 O O . GLY A 1 90 ? -4.689 4.207 -19.004 1.00 52.47 90 GLY A O 1
ATOM 710 N N . ASP A 1 91 ? -5.406 4.718 -16.948 1.00 55.12 91 ASP A N 1
ATOM 711 C CA . ASP A 1 91 ? -4.300 5.641 -16.695 1.00 55.12 91 ASP A CA 1
ATOM 712 C C . ASP A 1 91 ? -2.975 4.889 -16.500 1.00 55.12 91 ASP A C 1
ATOM 714 O O . ASP A 1 91 ? -2.934 3.775 -15.965 1.00 55.12 91 ASP A O 1
ATOM 718 N N . PHE A 1 92 ? -1.884 5.514 -16.947 1.00 59.69 92 PHE A N 1
ATOM 719 C CA . PHE A 1 92 ? -0.519 5.005 -16.844 1.00 59.69 92 PHE A CA 1
ATOM 720 C C . PHE A 1 92 ? 0.354 6.019 -16.101 1.00 59.69 92 PHE A C 1
ATOM 722 O O . PHE A 1 92 ? 0.404 7.189 -16.471 1.00 59.69 92 PHE A O 1
ATOM 729 N N . GLY A 1 93 ? 1.058 5.560 -15.069 1.00 66.56 93 GLY A N 1
ATOM 730 C CA . GLY A 1 93 ? 2.051 6.342 -14.337 1.00 66.56 93 GLY A CA 1
ATOM 731 C C . GLY A 1 93 ? 3.315 5.518 -14.115 1.00 66.56 93 GLY A C 1
ATOM 732 O O . GLY A 1 93 ? 3.266 4.292 -14.128 1.00 66.56 93 GLY A O 1
ATOM 733 N N . ILE A 1 94 ? 4.453 6.181 -13.917 1.00 71.88 94 ILE A N 1
ATOM 734 C CA . ILE A 1 94 ? 5.704 5.548 -13.482 1.00 71.88 94 ILE A CA 1
ATOM 735 C C . ILE A 1 94 ? 6.177 6.312 -12.247 1.00 71.88 94 ILE A C 1
ATOM 737 O O . ILE A 1 94 ? 6.282 7.537 -12.278 1.00 71.88 94 ILE A O 1
ATOM 741 N N . LYS A 1 95 ? 6.454 5.588 -11.162 1.00 72.31 95 LYS A N 1
ATOM 742 C CA . LYS A 1 95 ? 6.972 6.135 -9.904 1.00 72.31 95 LYS A CA 1
ATOM 743 C C . LYS A 1 95 ? 8.392 5.625 -9.709 1.00 72.31 95 LYS A C 1
ATOM 745 O O . LYS A 1 95 ? 8.627 4.423 -9.770 1.00 72.31 95 LYS A O 1
ATOM 750 N N . PHE A 1 96 ? 9.325 6.546 -9.496 1.00 76.56 96 PHE A N 1
ATOM 751 C CA . PHE A 1 96 ? 10.720 6.228 -9.219 1.00 76.56 96 PHE A CA 1
ATOM 752 C C . PHE A 1 96 ? 11.019 6.516 -7.745 1.00 76.56 96 PHE A C 1
ATOM 754 O O . PHE A 1 96 ? 10.642 7.569 -7.224 1.00 76.56 96 PHE A O 1
ATOM 761 N N . ASN A 1 97 ? 11.668 5.563 -7.081 1.00 75.81 97 ASN A N 1
ATOM 762 C CA . ASN A 1 97 ? 12.055 5.647 -5.677 1.00 75.81 97 ASN A CA 1
ATOM 763 C C . ASN A 1 97 ? 13.585 5.568 -5.554 1.00 75.81 97 ASN A C 1
ATOM 765 O O . ASN A 1 97 ? 14.257 4.984 -6.404 1.00 75.81 97 ASN A O 1
ATOM 769 N N . CYS A 1 98 ? 14.128 6.156 -4.490 1.00 74.31 98 CYS A N 1
ATOM 770 C CA . CYS A 1 98 ? 15.552 6.123 -4.167 1.00 74.31 98 CYS A CA 1
ATOM 771 C C . CYS A 1 98 ? 15.949 4.845 -3.407 1.00 74.31 98 CYS A C 1
ATOM 773 O O . CYS A 1 98 ? 15.107 4.066 -2.966 1.00 74.31 98 CYS A O 1
ATOM 775 N N . GLU A 1 99 ? 17.256 4.672 -3.192 1.00 73.75 99 GLU A N 1
ATOM 776 C CA . GLU A 1 99 ? 17.858 3.559 -2.435 1.00 73.75 99 GLU A CA 1
ATOM 777 C C . GLU A 1 99 ? 17.323 3.397 -1.000 1.00 73.75 99 GLU A C 1
ATOM 779 O O . GLU A 1 99 ? 17.334 2.299 -0.455 1.00 73.75 99 GLU A O 1
ATOM 784 N N . ASN A 1 100 ? 16.806 4.471 -0.397 1.00 75.19 100 ASN A N 1
ATOM 785 C CA . ASN A 1 100 ? 16.174 4.446 0.924 1.00 75.19 100 ASN A CA 1
ATOM 786 C C . ASN A 1 100 ? 14.704 3.971 0.895 1.00 75.19 100 ASN A C 1
ATOM 788 O O . ASN A 1 100 ? 14.035 4.006 1.925 1.00 75.19 100 ASN A O 1
ATOM 792 N N . GLY A 1 101 ? 14.176 3.600 -0.278 1.00 72.62 101 GLY A N 1
ATOM 793 C CA . GLY A 1 101 ? 12.785 3.195 -0.498 1.00 72.62 101 GLY A CA 1
ATOM 794 C C . GLY A 1 101 ? 11.779 4.349 -0.611 1.00 72.62 101 GLY A C 1
ATOM 795 O O . GLY A 1 101 ? 10.613 4.113 -0.930 1.00 72.62 101 GLY A O 1
ATOM 796 N N . GLY A 1 102 ? 12.204 5.594 -0.378 1.00 73.19 102 GLY A N 1
ATOM 797 C CA . GLY A 1 102 ? 11.362 6.788 -0.467 1.00 73.19 102 GLY A CA 1
ATOM 798 C C . GLY A 1 102 ? 11.211 7.328 -1.896 1.00 73.19 102 GLY A C 1
ATOM 799 O O . GLY A 1 102 ? 11.944 6.913 -2.795 1.00 73.19 102 GLY A O 1
ATOM 800 N N . PRO A 1 103 ? 10.274 8.270 -2.130 1.00 76.62 103 PRO A N 1
ATOM 801 C CA . PRO A 1 103 ? 10.170 8.965 -3.411 1.00 76.62 103 PRO A CA 1
ATOM 802 C C . PRO A 1 103 ? 11.452 9.731 -3.736 1.00 76.62 103 PRO A C 1
ATOM 804 O O . PRO A 1 103 ? 12.140 10.217 -2.836 1.00 76.62 103 PRO A O 1
ATOM 807 N N . VAL A 1 104 ? 11.740 9.883 -5.027 1.00 78.88 104 VAL A N 1
ATOM 808 C CA . VAL A 1 104 ? 12.855 10.727 -5.461 1.00 78.88 104 VAL A CA 1
ATOM 809 C C . VAL A 1 104 ? 12.644 12.205 -5.096 1.00 78.88 104 VAL A C 1
ATOM 811 O O . VAL A 1 104 ? 11.513 12.688 -5.158 1.00 78.88 104 VAL A O 1
ATOM 814 N N . PRO A 1 105 ? 13.709 12.928 -4.708 1.00 84.50 105 PRO A N 1
ATOM 815 C CA . PRO A 1 105 ? 13.635 14.349 -4.378 1.00 84.50 105 PRO A CA 1
ATOM 816 C C . PRO A 1 105 ? 13.511 15.231 -5.629 1.00 84.50 105 PRO A C 1
ATOM 818 O O . PRO A 1 105 ? 13.933 14.839 -6.718 1.00 84.50 105 PRO A O 1
ATOM 821 N N . ASP A 1 106 ? 13.032 16.464 -5.440 1.00 89.38 106 ASP A N 1
ATOM 822 C CA . ASP A 1 106 ? 12.698 17.402 -6.525 1.00 89.38 106 ASP A CA 1
ATOM 823 C C . ASP A 1 106 ? 13.844 17.626 -7.524 1.00 89.38 106 ASP A C 1
ATOM 825 O O . ASP A 1 106 ? 13.646 17.581 -8.734 1.00 89.38 106 ASP A O 1
ATOM 829 N N . HIS A 1 107 ? 15.084 17.768 -7.044 1.00 87.12 107 HIS A N 1
ATOM 830 C CA . HIS A 1 107 ? 16.235 17.974 -7.932 1.00 87.12 107 HIS A CA 1
ATOM 831 C C . HIS A 1 107 ? 16.479 16.794 -8.893 1.00 87.12 107 HIS A C 1
ATOM 833 O O . HIS A 1 107 ? 16.988 16.993 -9.996 1.00 87.12 107 HIS A O 1
ATOM 839 N N . VAL A 1 108 ? 16.112 15.569 -8.494 1.00 84.44 108 VAL A N 1
ATOM 840 C CA . VAL A 1 108 ? 16.187 14.384 -9.359 1.00 84.44 108 VAL A CA 1
ATOM 841 C C . VAL A 1 108 ? 15.026 14.395 -10.347 1.00 84.44 108 VAL A C 1
ATOM 843 O O . VAL A 1 108 ? 15.259 14.166 -11.531 1.00 84.44 108 VAL A O 1
ATOM 846 N N . THR A 1 109 ? 13.798 14.711 -9.917 1.00 82.56 109 THR A N 1
ATOM 847 C CA . THR A 1 109 ? 12.654 14.819 -10.842 1.00 82.56 109 THR A CA 1
ATOM 848 C C . THR A 1 109 ? 12.834 15.932 -11.867 1.00 82.56 109 THR A C 1
ATOM 850 O O . THR A 1 109 ? 12.471 15.743 -13.024 1.00 82.56 109 THR A O 1
ATOM 853 N N . ASP A 1 110 ? 13.452 17.050 -11.490 1.00 88.00 110 ASP A N 1
ATOM 854 C CA . ASP A 1 110 ? 13.756 18.165 -12.391 1.00 88.00 110 ASP A CA 1
ATOM 855 C C . ASP A 1 110 ? 14.815 17.780 -13.425 1.00 88.00 110 ASP A C 1
ATOM 857 O O . ASP A 1 110 ? 14.677 18.079 -14.614 1.00 88.00 110 ASP A O 1
ATOM 861 N N . ALA A 1 111 ? 15.864 17.075 -12.991 1.00 87.06 111 ALA A N 1
ATOM 862 C CA . ALA A 1 111 ? 16.888 16.550 -13.887 1.00 87.06 111 ALA A CA 1
ATOM 863 C C . ALA A 1 111 ? 16.296 15.535 -14.873 1.00 87.06 111 ALA A C 1
ATOM 865 O O . ALA A 1 111 ? 16.559 15.606 -16.075 1.00 87.06 111 ALA A O 1
ATOM 866 N N . ILE A 1 112 ? 15.447 14.639 -14.367 1.00 84.06 112 ILE A N 1
ATOM 867 C CA . ILE A 1 112 ? 14.680 13.691 -15.165 1.00 84.06 112 ILE A CA 1
ATOM 868 C C . ILE A 1 112 ? 13.819 14.453 -16.192 1.00 84.06 112 ILE A C 1
ATOM 870 O O . ILE A 1 112 ? 13.922 14.213 -17.395 1.00 84.06 112 ILE A O 1
ATOM 874 N N . HIS A 1 113 ? 13.017 15.423 -15.756 1.00 86.44 113 HIS A N 1
ATOM 875 C CA . HIS A 1 113 ? 12.176 16.220 -16.645 1.00 86.44 113 HIS A CA 1
ATOM 876 C C . HIS A 1 113 ? 13.000 16.913 -17.737 1.00 86.44 113 HIS A C 1
ATOM 878 O O . HIS A 1 113 ? 12.670 16.794 -18.915 1.00 86.44 113 HIS A O 1
ATOM 884 N N . LYS A 1 114 ? 14.124 17.550 -17.394 1.00 92.00 114 LYS A N 1
ATOM 885 C CA . LYS A 1 114 ? 15.006 18.181 -18.383 1.00 92.00 114 LYS A CA 1
ATOM 886 C C . LYS A 1 114 ? 15.448 17.194 -19.469 1.00 92.00 114 LYS A C 1
ATOM 888 O O . LYS A 1 114 ? 15.332 17.494 -20.656 1.00 92.00 114 LYS A O 1
ATOM 893 N N . ILE A 1 115 ? 15.878 15.995 -19.080 1.00 88.81 115 ILE A N 1
ATOM 894 C CA . ILE A 1 115 ? 16.309 14.954 -20.022 1.00 88.81 115 ILE A CA 1
ATOM 895 C C . ILE A 1 115 ? 15.157 14.533 -20.939 1.00 88.81 115 ILE A C 1
ATOM 897 O O . ILE A 1 115 ? 15.370 14.405 -22.142 1.00 88.81 115 ILE A O 1
ATOM 901 N N . THR A 1 116 ? 13.923 14.420 -20.431 1.00 85.69 116 THR A N 1
ATOM 902 C CA . THR A 1 116 ? 12.753 14.095 -21.278 1.00 85.69 116 THR A CA 1
ATOM 903 C C . THR A 1 116 ? 12.507 15.116 -22.383 1.00 85.69 116 THR A C 1
ATOM 905 O O . THR A 1 116 ? 11.995 14.754 -23.439 1.00 85.69 116 THR A O 1
ATOM 908 N N . THR A 1 117 ? 12.875 16.382 -22.158 1.00 92.31 117 THR A N 1
ATOM 909 C CA . THR A 1 117 ? 12.675 17.459 -23.138 1.00 92.31 117 THR A CA 1
ATOM 910 C C . THR A 1 117 ? 13.787 17.539 -24.184 1.00 92.31 117 THR A C 1
ATOM 912 O O . THR A 1 117 ? 13.593 18.143 -25.236 1.00 92.31 117 THR A O 1
ATOM 915 N N . GLU A 1 118 ? 14.941 16.926 -23.911 1.00 94.25 118 GLU A N 1
ATOM 916 C CA . GLU A 1 118 ? 16.149 17.009 -24.744 1.00 94.25 118 GLU A CA 1
ATOM 917 C C . GLU A 1 118 ? 16.503 15.671 -25.420 1.00 94.25 118 GLU A C 1
ATOM 919 O O . GLU A 1 118 ? 17.299 15.640 -26.364 1.00 94.25 118 GLU A O 1
ATOM 924 N N . ILE A 1 119 ? 15.931 14.554 -24.955 1.00 92.19 119 ILE A N 1
ATOM 925 C CA . ILE A 1 119 ? 16.244 13.212 -25.451 1.00 92.19 119 ILE A CA 1
ATOM 926 C C . ILE A 1 119 ? 15.919 13.075 -26.946 1.00 92.19 119 ILE A C 1
ATOM 928 O O . ILE A 1 119 ? 14.815 13.353 -27.407 1.00 92.19 119 ILE A O 1
ATOM 932 N N . SER A 1 120 ? 16.900 12.608 -27.719 1.00 92.88 120 SER A N 1
ATOM 933 C CA . SER A 1 120 ? 16.776 12.390 -29.171 1.00 92.88 120 SER A CA 1
ATOM 934 C C . SER A 1 120 ? 16.850 10.916 -29.572 1.00 92.88 120 SER A C 1
ATOM 936 O O . SER A 1 120 ? 16.481 10.551 -30.688 1.00 92.88 120 SER A O 1
ATOM 938 N N . SER A 1 121 ? 17.320 10.052 -28.672 1.00 87.06 121 SER A N 1
ATOM 939 C CA . SER A 1 121 ? 17.395 8.607 -28.877 1.00 87.06 121 SER A CA 1
ATOM 940 C C . SER A 1 121 ? 17.411 7.880 -27.535 1.00 87.06 121 SER A C 1
ATOM 942 O O . SER A 1 121 ? 17.809 8.458 -26.529 1.00 87.06 121 SER A O 1
ATOM 944 N N . TYR A 1 122 ? 17.001 6.613 -27.535 1.00 80.69 122 TYR A N 1
ATOM 945 C CA . TYR A 1 122 ? 17.109 5.706 -26.393 1.00 80.69 122 TYR A CA 1
ATOM 946 C C . TYR A 1 122 ? 17.590 4.331 -26.873 1.00 80.69 122 TYR A C 1
ATOM 948 O O . TYR A 1 122 ? 17.506 4.004 -28.060 1.00 80.69 122 TYR A O 1
ATOM 956 N N . SER A 1 123 ? 18.110 3.521 -25.952 1.00 73.88 123 SER A N 1
ATOM 957 C CA . SER A 1 123 ? 18.599 2.169 -26.246 1.00 73.88 123 SER A CA 1
ATOM 958 C C . SER A 1 123 ? 17.635 1.100 -25.744 1.00 73.88 123 SER A C 1
ATOM 960 O O . SER A 1 123 ? 17.061 1.246 -24.671 1.00 73.88 123 SER A O 1
ATOM 962 N N . ILE A 1 124 ? 17.473 0.015 -26.507 1.00 75.88 124 ILE A N 1
ATOM 963 C CA . ILE A 1 124 ? 16.564 -1.084 -26.164 1.00 75.88 124 ILE A CA 1
ATOM 964 C C . ILE A 1 124 ? 17.072 -2.429 -26.718 1.00 75.88 124 ILE A C 1
ATOM 966 O O . ILE A 1 124 ? 17.477 -2.507 -27.876 1.00 75.88 124 ILE A O 1
ATOM 970 N N . CYS A 1 125 ? 17.024 -3.488 -25.908 1.00 74.81 125 CYS A N 1
ATOM 971 C CA . CYS A 1 125 ? 17.294 -4.879 -26.281 1.00 74.81 125 CYS A CA 1
ATOM 972 C C . CYS A 1 125 ? 15.976 -5.663 -26.354 1.00 74.81 125 CYS A C 1
ATOM 974 O O . CYS A 1 125 ? 15.412 -6.050 -25.334 1.00 74.81 125 CYS A O 1
ATOM 976 N N . ARG A 1 126 ? 15.451 -5.867 -27.565 1.00 77.00 126 ARG A N 1
ATOM 977 C CA . ARG A 1 126 ? 14.113 -6.457 -27.774 1.00 77.00 126 ARG A CA 1
ATOM 978 C C . ARG A 1 126 ? 14.051 -7.968 -27.538 1.00 77.00 126 ARG A C 1
ATOM 980 O O . ARG A 1 126 ? 12.954 -8.501 -27.423 1.00 77.00 126 ARG A O 1
ATOM 987 N N . ASP A 1 127 ? 15.205 -8.624 -27.480 1.00 79.50 127 ASP A N 1
ATOM 988 C CA . ASP A 1 127 ? 15.301 -10.084 -27.444 1.00 79.50 127 ASP A CA 1
ATOM 989 C C . ASP A 1 127 ? 15.175 -10.652 -26.023 1.00 79.50 127 ASP A C 1
ATOM 991 O O . ASP A 1 127 ? 14.889 -11.837 -25.856 1.00 79.50 127 ASP A O 1
ATOM 995 N N . ILE A 1 128 ? 15.326 -9.813 -24.990 1.00 76.69 128 ILE A N 1
ATOM 996 C CA . ILE A 1 128 ? 15.095 -10.232 -23.607 1.00 76.69 128 ILE A CA 1
ATOM 997 C C . ILE A 1 128 ? 13.602 -10.183 -23.301 1.00 76.69 128 ILE A C 1
ATOM 999 O O . ILE A 1 128 ? 12.980 -9.122 -23.294 1.00 76.69 128 ILE A O 1
ATOM 1003 N N . ASN A 1 129 ? 13.048 -11.357 -23.005 1.00 76.81 129 ASN A N 1
ATOM 1004 C CA . ASN A 1 129 ? 11.665 -11.545 -22.601 1.00 76.81 129 ASN A CA 1
ATOM 1005 C C . ASN A 1 129 ? 11.616 -12.489 -21.393 1.00 76.81 129 ASN A C 1
ATOM 1007 O O . ASN A 1 129 ? 11.943 -13.668 -21.514 1.00 76.81 129 ASN A O 1
ATOM 1011 N N . VAL A 1 130 ? 11.203 -11.960 -20.243 1.00 78.12 130 VAL A N 1
ATOM 1012 C CA . VAL A 1 130 ? 11.031 -12.713 -18.993 1.00 78.12 130 VAL A CA 1
ATOM 1013 C C . VAL A 1 130 ? 9.543 -12.884 -18.732 1.00 78.12 130 VAL A C 1
ATOM 1015 O O . VAL A 1 130 ? 8.785 -11.914 -18.794 1.00 78.12 130 VAL A O 1
ATOM 1018 N N . ASP A 1 131 ? 9.121 -14.105 -18.411 1.00 77.75 131 ASP A N 1
ATOM 1019 C CA . ASP A 1 131 ? 7.775 -14.335 -17.896 1.00 77.75 131 ASP A CA 1
ATOM 1020 C C . ASP A 1 131 ? 7.718 -13.973 -16.405 1.00 77.75 131 ASP A C 1
ATOM 1022 O O . ASP A 1 131 ? 8.179 -14.721 -15.545 1.00 77.75 131 ASP A O 1
ATOM 1026 N N . THR A 1 132 ? 7.136 -12.814 -16.095 1.00 74.94 132 THR A N 1
ATOM 1027 C CA . THR A 1 132 ? 6.989 -12.305 -14.721 1.00 74.94 132 THR A CA 1
ATOM 1028 C C . THR A 1 132 ? 5.959 -13.077 -13.887 1.00 74.94 132 THR A C 1
ATOM 1030 O O . THR A 1 132 ? 5.758 -12.757 -12.715 1.00 74.94 132 THR A O 1
ATOM 1033 N N . GLY A 1 133 ? 5.271 -14.062 -14.478 1.00 78.19 133 GLY A N 1
ATOM 1034 C CA . GLY A 1 133 ? 4.434 -15.020 -13.757 1.00 78.19 133 GLY A CA 1
ATOM 1035 C C . GLY A 1 133 ? 5.212 -16.209 -13.184 1.00 78.19 133 GLY A C 1
ATOM 1036 O O . GLY A 1 133 ? 4.642 -16.985 -12.420 1.00 78.19 133 GLY A O 1
ATOM 1037 N N . ILE A 1 134 ? 6.492 -16.370 -13.540 1.00 82.88 134 ILE A N 1
ATOM 1038 C CA . ILE A 1 134 ? 7.328 -17.493 -13.106 1.00 82.88 134 ILE A CA 1
ATOM 1039 C C . ILE A 1 134 ? 8.408 -16.980 -12.154 1.00 82.88 134 ILE A C 1
ATOM 1041 O O . ILE A 1 134 ? 9.420 -16.427 -12.591 1.00 82.88 134 ILE A O 1
ATOM 1045 N N . ILE A 1 135 ? 8.197 -17.210 -10.855 1.00 85.31 135 ILE A N 1
ATOM 1046 C CA . ILE A 1 135 ? 9.197 -16.969 -9.807 1.00 85.31 135 ILE A CA 1
ATOM 1047 C C . ILE A 1 135 ? 10.472 -17.752 -10.137 1.00 85.31 135 ILE A C 1
ATOM 1049 O O . ILE A 1 135 ? 10.418 -18.941 -10.459 1.00 85.31 135 ILE A O 1
ATOM 1053 N N . GLY A 1 136 ? 11.622 -17.090 -10.047 1.00 86.19 136 GLY A N 1
ATOM 1054 C CA . GLY A 1 136 ? 12.913 -17.715 -10.292 1.00 86.19 136 GLY A CA 1
ATOM 1055 C C . GLY A 1 136 ? 14.004 -16.750 -10.733 1.00 86.19 136 GLY A C 1
ATOM 1056 O O . GLY A 1 136 ? 13.783 -15.554 -10.921 1.00 86.19 136 GLY A O 1
ATOM 1057 N N . HIS A 1 137 ? 15.191 -17.324 -10.903 1.00 87.94 137 HIS A N 1
ATOM 1058 C CA . HIS A 1 137 ? 16.389 -16.659 -11.394 1.00 87.94 137 HIS A CA 1
ATOM 1059 C C . HIS A 1 137 ? 16.526 -16.880 -12.902 1.00 87.94 137 HIS A C 1
ATOM 1061 O O . HIS A 1 137 ? 16.641 -18.023 -13.352 1.00 87.94 137 HIS A O 1
ATOM 1067 N N . HIS A 1 138 ? 16.526 -15.799 -13.677 1.00 83.75 138 HIS A N 1
ATOM 1068 C CA . HIS A 1 138 ? 16.581 -15.831 -15.137 1.00 83.75 138 HIS A CA 1
ATOM 1069 C C . HIS A 1 138 ? 17.863 -15.145 -15.620 1.00 83.75 138 HIS A C 1
ATOM 1071 O O . HIS A 1 138 ? 18.044 -13.947 -15.406 1.00 83.75 138 HIS A O 1
ATOM 1077 N N . GLU A 1 139 ? 18.753 -15.892 -16.276 1.00 87.81 139 GLU A N 1
ATOM 1078 C CA . GLU A 1 139 ? 19.997 -15.361 -16.852 1.00 87.81 139 GLU A CA 1
ATOM 1079 C C . GLU A 1 139 ? 19.880 -15.181 -18.373 1.00 87.81 139 GLU A C 1
ATOM 1081 O O . GLU A 1 139 ? 19.385 -16.057 -19.083 1.00 87.81 139 GLU A O 1
ATOM 1086 N N . PHE A 1 140 ? 20.416 -14.073 -18.879 1.00 83.75 140 PHE A N 1
ATOM 1087 C CA . PHE A 1 140 ? 20.502 -13.738 -20.297 1.00 83.75 140 PHE A CA 1
ATOM 1088 C C . PHE A 1 140 ? 21.936 -13.344 -20.644 1.00 83.75 140 PHE A C 1
ATOM 1090 O O . PHE A 1 140 ? 22.573 -12.617 -19.884 1.00 83.75 140 PHE A O 1
ATOM 1097 N N . ASP A 1 141 ? 22.446 -13.790 -21.789 1.00 85.00 141 ASP A N 1
ATOM 1098 C CA . ASP A 1 141 ? 23.697 -13.265 -22.342 1.00 85.00 141 ASP A CA 1
ATOM 1099 C C . ASP A 1 141 ? 23.361 -12.155 -23.337 1.00 85.00 141 ASP A C 1
ATOM 1101 O O . ASP A 1 141 ? 22.571 -12.359 -24.262 1.00 85.00 141 ASP A O 1
ATOM 1105 N N . VAL A 1 142 ? 23.906 -10.965 -23.108 1.00 80.12 142 VAL A N 1
ATOM 1106 C CA . VAL A 1 142 ? 23.655 -9.796 -23.943 1.00 80.12 142 VAL A CA 1
ATOM 1107 C C . VAL A 1 142 ? 24.936 -9.416 -24.662 1.00 80.12 142 VAL A C 1
ATOM 1109 O O . VAL A 1 142 ? 25.927 -9.028 -24.034 1.00 80.12 142 VAL A O 1
ATOM 1112 N N . ASP A 1 143 ? 24.868 -9.427 -25.993 1.00 77.94 143 ASP A N 1
ATOM 1113 C CA . ASP A 1 143 ? 25.964 -9.045 -26.878 1.00 77.94 143 ASP A CA 1
ATOM 1114 C C . ASP A 1 143 ? 26.618 -7.721 -26.454 1.00 77.94 143 ASP A C 1
ATOM 1116 O O . ASP A 1 143 ? 26.006 -6.650 -26.446 1.00 77.94 143 ASP A O 1
ATOM 1120 N N . GLY A 1 144 ? 27.901 -7.804 -26.097 1.00 75.88 144 GLY A N 1
ATOM 1121 C CA . GLY A 1 144 ? 28.714 -6.655 -25.693 1.00 75.88 144 GLY A CA 1
ATOM 1122 C C . GLY A 1 144 ? 28.484 -6.140 -24.266 1.00 75.88 144 GLY A C 1
ATOM 1123 O O . GLY A 1 144 ? 29.170 -5.199 -23.875 1.00 75.88 144 GLY A O 1
ATOM 1124 N N . MET A 1 145 ? 27.580 -6.746 -23.488 1.00 71.88 145 MET A N 1
ATOM 1125 C CA . MET A 1 145 ? 27.274 -6.368 -22.096 1.00 71.88 145 MET A CA 1
ATOM 1126 C C . MET A 1 145 ? 27.481 -7.519 -21.094 1.00 71.88 145 MET A C 1
ATOM 1128 O O . MET A 1 145 ? 27.667 -7.260 -19.905 1.00 71.88 145 MET A O 1
ATOM 1132 N N . GLY A 1 146 ? 27.511 -8.770 -21.564 1.00 79.00 146 GLY A N 1
ATOM 1133 C CA . GLY A 1 146 ? 27.721 -9.961 -20.742 1.00 79.00 146 GLY A CA 1
ATOM 1134 C C . GLY A 1 146 ? 26.435 -10.467 -20.087 1.00 79.00 146 GLY A C 1
ATOM 1135 O O . GLY A 1 146 ? 25.334 -10.244 -20.590 1.00 79.00 146 GLY A O 1
ATOM 1136 N N . LYS A 1 147 ? 26.582 -11.167 -18.955 1.00 82.12 147 LYS A N 1
ATOM 1137 C CA . LYS A 1 147 ? 25.452 -11.759 -18.232 1.00 82.12 147 LYS A CA 1
ATOM 1138 C C . LYS A 1 147 ? 24.539 -10.692 -17.633 1.00 82.12 147 LYS A C 1
ATOM 1140 O O . LYS A 1 147 ? 24.997 -9.815 -16.906 1.00 82.12 147 LYS A O 1
ATOM 1145 N N . TYR A 1 148 ? 23.248 -10.850 -17.868 1.00 78.06 148 TYR A N 1
ATOM 1146 C CA . TYR A 1 148 ? 22.165 -10.043 -17.337 1.00 78.06 148 TYR A CA 1
ATOM 1147 C C . TYR A 1 148 ? 21.184 -10.936 -16.576 1.00 78.06 148 TYR A C 1
ATOM 1149 O O . TYR A 1 148 ? 20.825 -12.010 -17.050 1.00 78.06 148 TYR A O 1
ATOM 1157 N N . ILE A 1 149 ? 20.774 -10.506 -15.388 1.00 81.88 149 ILE A N 1
ATOM 1158 C CA . ILE A 1 149 ? 19.993 -11.313 -14.450 1.00 81.88 149 ILE A CA 1
ATOM 1159 C C . ILE A 1 149 ? 18.651 -10.638 -14.176 1.00 81.88 149 ILE A C 1
ATOM 1161 O O . ILE A 1 149 ? 18.596 -9.453 -13.836 1.00 81.88 149 ILE A O 1
ATOM 1165 N N . VAL A 1 150 ? 17.575 -11.417 -14.234 1.00 80.38 150 VAL A N 1
ATOM 1166 C CA . VAL A 1 150 ? 16.250 -11.026 -13.754 1.00 80.38 150 VAL A CA 1
ATOM 1167 C C . VAL A 1 150 ? 15.778 -12.043 -12.723 1.00 80.38 150 VAL A C 1
ATOM 1169 O O . VAL A 1 150 ? 15.593 -13.211 -13.040 1.00 80.38 150 VAL A O 1
ATOM 1172 N N . ASP A 1 151 ? 15.575 -11.595 -11.490 1.00 78.81 151 ASP A N 1
ATOM 1173 C CA . ASP A 1 151 ? 14.943 -12.367 -10.429 1.00 78.81 151 ASP A CA 1
ATOM 1174 C C . ASP A 1 151 ? 13.462 -11.992 -10.350 1.00 78.81 151 ASP A C 1
ATOM 1176 O O . ASP A 1 151 ? 13.106 -10.853 -10.040 1.00 78.81 151 ASP A O 1
ATOM 1180 N N . VAL A 1 152 ? 12.586 -12.952 -10.620 1.00 81.06 152 VAL A N 1
ATOM 1181 C CA . VAL A 1 152 ? 11.152 -12.833 -10.336 1.00 81.06 152 VAL A CA 1
ATOM 1182 C C . VAL A 1 152 ? 10.928 -13.419 -8.948 1.00 81.06 152 VAL A C 1
ATOM 1184 O O . VAL A 1 152 ? 11.260 -14.582 -8.721 1.00 81.06 152 VAL A O 1
ATOM 1187 N N . ILE A 1 153 ? 10.393 -12.629 -8.022 1.00 82.50 153 ILE A N 1
ATOM 1188 C CA . ILE A 1 153 ? 10.191 -13.027 -6.622 1.00 82.50 153 ILE A CA 1
ATOM 1189 C C . ILE A 1 153 ? 8.705 -13.078 -6.268 1.00 82.50 153 ILE A C 1
ATOM 1191 O O . ILE A 1 153 ? 7.864 -12.476 -6.945 1.00 82.50 153 ILE A O 1
ATOM 1195 N N . ASP A 1 154 ? 8.384 -13.786 -5.185 1.00 84.94 154 ASP A N 1
ATOM 1196 C CA . ASP A 1 154 ? 7.053 -13.714 -4.595 1.00 84.94 154 ASP A CA 1
ATOM 1197 C C . ASP A 1 154 ? 6.746 -12.267 -4.176 1.00 84.94 154 ASP A C 1
ATOM 1199 O O . ASP A 1 154 ? 7.612 -11.515 -3.725 1.00 84.94 154 ASP A O 1
ATOM 1203 N N . SER A 1 155 ? 5.504 -11.838 -4.386 1.00 81.50 155 SER A N 1
ATOM 1204 C CA . SER A 1 155 ? 5.128 -10.440 -4.140 1.00 81.50 155 SER A CA 1
ATOM 1205 C C . SER A 1 155 ? 4.790 -10.161 -2.680 1.00 81.50 155 SER A C 1
ATOM 1207 O O . SER A 1 155 ? 4.797 -9.008 -2.257 1.00 81.50 155 SER A O 1
ATOM 1209 N N . VAL A 1 156 ? 4.469 -11.201 -1.918 1.00 87.88 156 VAL A N 1
ATOM 1210 C CA . VAL A 1 156 ? 3.867 -11.121 -0.591 1.00 87.88 156 VAL A CA 1
ATOM 1211 C C . VAL A 1 156 ? 4.826 -11.625 0.489 1.00 87.88 156 VAL A C 1
ATOM 1213 O O . VAL A 1 156 ? 4.826 -11.061 1.580 1.00 87.88 156 VAL A O 1
ATOM 1216 N N . GLU A 1 157 ? 5.660 -12.625 0.196 1.00 89.56 157 GLU A N 1
ATOM 1217 C CA . GLU A 1 157 ? 6.520 -13.321 1.167 1.00 89.56 157 GLU A CA 1
ATOM 1218 C C . GLU A 1 157 ? 7.397 -12.376 2.008 1.00 89.56 157 GLU A C 1
ATOM 1220 O O . GLU A 1 157 ? 7.226 -12.304 3.227 1.00 89.56 157 GLU A O 1
ATOM 1225 N N . ASP A 1 158 ? 8.266 -11.580 1.376 1.00 87.19 158 ASP A N 1
ATOM 1226 C CA . ASP A 1 158 ? 9.170 -10.660 2.089 1.00 87.19 158 ASP A CA 1
ATOM 1227 C C . ASP A 1 158 ? 8.403 -9.622 2.926 1.00 87.19 158 ASP A C 1
ATOM 1229 O O . ASP A 1 158 ? 8.814 -9.243 4.028 1.00 87.19 158 ASP A O 1
ATOM 1233 N N . TYR A 1 159 ? 7.255 -9.165 2.415 1.00 89.19 159 TYR A N 1
ATOM 1234 C CA . TYR A 1 159 ? 6.404 -8.211 3.121 1.00 89.19 159 TYR A CA 1
ATOM 1235 C C . TYR A 1 159 ? 5.743 -8.849 4.346 1.00 89.19 159 TYR A C 1
ATOM 1237 O O . TYR A 1 159 ? 5.671 -8.223 5.403 1.00 89.19 159 TYR A O 1
ATOM 1245 N N . VAL A 1 160 ? 5.283 -10.098 4.236 1.00 94.75 160 VAL A N 1
ATOM 1246 C CA . VAL A 1 160 ? 4.726 -10.863 5.358 1.00 94.75 160 VAL A CA 1
ATOM 1247 C C . VAL A 1 160 ? 5.767 -11.050 6.452 1.00 94.75 160 VAL A C 1
ATOM 1249 O O . VAL A 1 160 ? 5.454 -10.824 7.622 1.00 94.75 160 VAL A O 1
ATOM 1252 N N . GLU A 1 161 ? 6.998 -11.416 6.093 1.00 94.88 161 GLU A N 1
ATOM 1253 C CA . GLU A 1 161 ? 8.079 -11.562 7.068 1.00 94.88 161 GLU A CA 1
ATOM 1254 C C . GLU A 1 161 ? 8.374 -10.234 7.772 1.00 94.88 161 GLU A C 1
ATOM 1256 O O . GLU A 1 161 ? 8.427 -10.198 9.002 1.00 94.88 161 GLU A O 1
ATOM 1261 N N . LEU A 1 162 ? 8.425 -9.115 7.038 1.00 9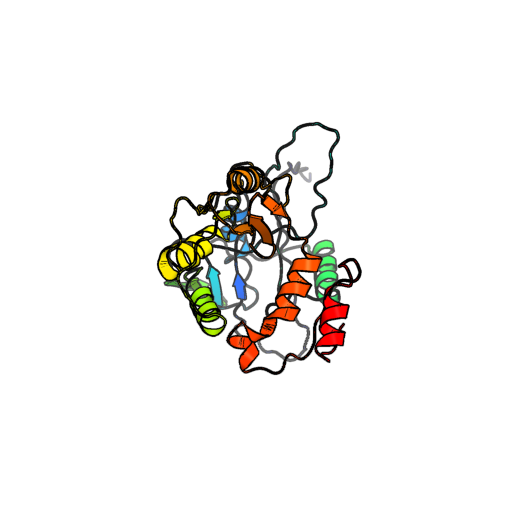3.44 162 LEU A N 1
ATOM 1262 C CA . LEU A 1 162 ? 8.521 -7.786 7.646 1.00 93.44 162 LEU A CA 1
ATOM 1263 C C . LEU A 1 162 ? 7.350 -7.508 8.601 1.00 93.44 162 LEU A C 1
ATOM 1265 O O . LEU A 1 162 ? 7.580 -7.089 9.734 1.00 93.44 162 LEU A O 1
ATOM 1269 N N . MET A 1 163 ? 6.102 -7.763 8.199 1.00 96.62 163 MET A N 1
ATOM 1270 C CA . MET A 1 163 ? 4.935 -7.519 9.055 1.00 96.62 163 MET A CA 1
ATOM 1271 C C . MET A 1 163 ? 4.976 -8.335 10.351 1.00 96.62 163 MET A C 1
ATOM 1273 O O . MET A 1 163 ? 4.646 -7.789 11.405 1.00 96.62 163 MET A O 1
ATOM 1277 N N . LYS A 1 164 ? 5.438 -9.593 10.310 1.00 96.19 164 LYS A N 1
ATOM 1278 C CA . LYS A 1 164 ? 5.623 -10.438 11.506 1.00 96.19 164 LYS A CA 1
ATOM 1279 C C . LYS A 1 164 ? 6.660 -9.877 12.480 1.00 96.19 164 LYS A C 1
ATOM 1281 O O . LYS A 1 164 ? 6.575 -10.141 13.675 1.00 96.19 164 LYS A O 1
ATOM 1286 N N . THR A 1 165 ? 7.630 -9.095 12.000 1.00 96.00 165 THR A N 1
ATOM 1287 C CA . THR A 1 165 ? 8.566 -8.379 12.889 1.00 96.00 165 THR A CA 1
ATOM 1288 C C . THR A 1 165 ? 7.958 -7.134 13.536 1.00 96.00 165 THR A C 1
ATOM 1290 O O . THR A 1 165 ? 8.478 -6.660 14.548 1.00 96.00 165 THR A O 1
ATOM 1293 N N . ILE A 1 166 ? 6.874 -6.591 12.966 1.00 96.50 166 ILE A N 1
ATOM 1294 C CA . ILE A 1 166 ? 6.275 -5.327 13.407 1.00 96.50 166 ILE A CA 1
ATOM 1295 C C . ILE A 1 166 ? 5.087 -5.557 14.347 1.00 96.50 166 ILE A C 1
ATOM 1297 O O . ILE A 1 166 ? 4.955 -4.864 15.363 1.00 96.50 166 ILE A O 1
ATOM 1301 N N . PHE A 1 167 ? 4.227 -6.517 14.003 1.00 96.94 167 PHE A N 1
ATOM 1302 C CA . PHE A 1 167 ? 2.948 -6.777 14.656 1.00 96.94 167 PHE A CA 1
ATOM 1303 C C . PHE A 1 167 ? 2.866 -8.188 15.238 1.00 96.94 167 PHE A C 1
ATOM 1305 O O . PHE A 1 167 ? 3.443 -9.133 14.708 1.00 96.94 167 PHE A O 1
ATOM 1312 N N . ASP A 1 168 ? 2.055 -8.332 16.287 1.00 95.44 168 ASP A N 1
ATOM 1313 C CA . ASP A 1 168 ? 1.548 -9.637 16.701 1.00 95.44 168 ASP A CA 1
ATOM 1314 C C . ASP A 1 168 ? 0.450 -10.066 15.717 1.00 95.44 168 ASP A C 1
ATOM 1316 O O . ASP A 1 168 ? -0.302 -9.223 15.224 1.00 95.44 168 ASP A O 1
ATOM 1320 N N . PHE A 1 169 ? 0.327 -11.369 15.447 1.00 95.31 169 PHE A N 1
ATOM 1321 C CA . PHE A 1 169 ? -0.649 -11.923 14.498 1.00 95.31 169 PHE A CA 1
ATOM 1322 C C . PHE A 1 169 ? -1.763 -12.714 15.223 1.00 95.31 169 PHE A C 1
ATOM 1324 O O . PHE A 1 169 ? -1.862 -13.932 15.062 1.00 95.31 169 PHE A O 1
ATOM 1331 N N . PRO A 1 170 ? -2.590 -12.077 16.082 1.00 94.31 170 PRO A N 1
ATOM 1332 C CA . PRO A 1 170 ? -3.743 -12.743 16.672 1.00 94.31 170 PRO A CA 1
ATOM 1333 C C . PRO A 1 170 ? -4.870 -12.887 15.644 1.00 94.31 170 PRO A C 1
ATOM 1335 O O . PRO A 1 170 ? -4.955 -12.121 14.685 1.00 94.31 170 PRO A O 1
ATOM 1338 N N . THR A 1 171 ? -5.800 -13.813 15.887 1.00 93.00 171 THR A N 1
ATOM 1339 C CA . THR A 1 171 ? -7.007 -13.907 15.061 1.00 93.00 171 THR A CA 1
ATOM 1340 C C . THR A 1 171 ? -7.765 -12.581 15.059 1.00 93.00 171 THR A C 1
ATOM 1342 O O . THR A 1 171 ? -8.063 -12.022 16.118 1.00 93.00 171 THR A O 1
ATOM 1345 N N . LEU A 1 172 ? -8.103 -12.099 13.867 1.00 90.62 172 LEU A N 1
ATOM 1346 C CA . LEU A 1 172 ? -8.801 -10.838 13.648 1.00 90.62 172 LEU A CA 1
ATOM 1347 C C . LEU A 1 172 ? -9.985 -11.079 12.714 1.00 90.62 172 LEU A C 1
ATOM 1349 O O . LEU A 1 172 ? -9.899 -11.882 11.791 1.00 90.62 172 LEU A O 1
ATOM 1353 N N . ARG A 1 173 ? -11.089 -10.360 12.931 1.00 94.06 173 ARG A N 1
ATOM 1354 C CA . ARG A 1 173 ? -12.193 -10.280 11.972 1.00 94.06 173 ARG A CA 1
ATOM 1355 C C . ARG A 1 173 ? -12.382 -8.828 11.555 1.00 94.06 173 ARG A C 1
ATOM 1357 O O . ARG A 1 173 ? -12.704 -7.984 12.387 1.00 94.06 173 ARG A O 1
ATOM 1364 N N . ILE A 1 174 ? -12.191 -8.557 10.272 1.00 96.38 174 ILE A N 1
ATOM 1365 C CA . ILE A 1 174 ? -12.292 -7.229 9.668 1.00 96.38 174 ILE A CA 1
ATOM 1366 C C . ILE A 1 174 ? -12.816 -7.376 8.239 1.00 96.38 174 ILE A C 1
ATOM 1368 O O . ILE A 1 174 ? -12.465 -8.329 7.548 1.00 96.38 174 ILE A O 1
ATOM 1372 N N . LEU A 1 175 ? -13.663 -6.439 7.809 1.00 97.88 175 LEU A N 1
ATOM 1373 C CA . LEU A 1 175 ? -14.150 -6.373 6.435 1.00 97.88 175 LEU A CA 1
ATOM 1374 C C . LEU A 1 175 ? -13.188 -5.541 5.580 1.00 97.88 175 LEU A C 1
ATOM 1376 O O . LEU A 1 175 ? -13.112 -4.329 5.756 1.00 97.88 175 LEU A O 1
ATOM 1380 N N . ILE A 1 176 ? -12.458 -6.157 4.656 1.00 98.12 176 ILE A N 1
ATOM 1381 C CA . ILE A 1 176 ? -11.428 -5.467 3.867 1.00 98.12 176 ILE A CA 1
ATOM 1382 C C . ILE A 1 176 ? -11.814 -5.424 2.401 1.00 98.12 176 ILE A C 1
ATOM 1384 O O . ILE A 1 176 ? -12.272 -6.416 1.851 1.00 98.12 176 ILE A O 1
ATOM 1388 N N . ASP A 1 177 ? -11.578 -4.290 1.754 1.00 98.00 177 ASP A N 1
ATOM 1389 C CA . ASP A 1 177 ? -11.789 -4.108 0.330 1.00 98.00 177 ASP A CA 1
ATOM 1390 C C . ASP A 1 177 ? -10.508 -3.672 -0.385 1.00 98.00 177 ASP A C 1
ATOM 1392 O O . ASP A 1 177 ? -10.023 -2.554 -0.211 1.00 98.00 177 ASP A O 1
ATOM 1396 N N . SER A 1 178 ? -9.967 -4.559 -1.219 1.00 96.25 178 SER A N 1
ATOM 1397 C CA . SER A 1 178 ? -8.771 -4.273 -2.018 1.00 96.25 178 SER A CA 1
ATOM 1398 C C . SER A 1 178 ? -9.075 -3.534 -3.319 1.00 96.25 178 SER A C 1
ATOM 1400 O O . SER A 1 178 ? -8.150 -3.232 -4.063 1.00 96.25 178 SER A O 1
ATOM 1402 N N . MET A 1 179 ? -10.349 -3.269 -3.634 1.00 94.62 179 MET A N 1
ATOM 1403 C CA . MET A 1 179 ? -10.787 -2.516 -4.817 1.00 94.62 179 MET A CA 1
ATOM 1404 C C . MET A 1 179 ? -10.190 -3.017 -6.147 1.00 94.62 179 MET A C 1
ATOM 1406 O O . MET A 1 179 ? -9.980 -2.229 -7.066 1.00 94.62 179 MET A O 1
ATOM 1410 N N . HIS A 1 180 ? -9.918 -4.325 -6.261 1.00 92.06 180 HIS A N 1
ATOM 1411 C CA . HIS A 1 180 ? -9.208 -4.942 -7.390 1.00 92.06 180 HIS A CA 1
ATOM 1412 C C . HIS A 1 180 ? -7.790 -4.393 -7.636 1.00 92.06 180 HIS A C 1
ATOM 1414 O O . HIS A 1 180 ? -7.249 -4.555 -8.731 1.00 92.06 180 HIS A O 1
ATOM 1420 N N . GLY A 1 181 ? -7.201 -3.738 -6.638 1.00 87.12 181 GLY A N 1
ATOM 1421 C CA . GLY A 1 181 ? -5.840 -3.226 -6.649 1.00 87.12 181 GLY A CA 1
ATOM 1422 C C . GLY A 1 181 ? -4.812 -4.250 -6.179 1.00 87.12 181 GLY A C 1
ATOM 1423 O O . GLY A 1 181 ? -5.098 -5.432 -5.970 1.00 87.12 181 GLY A O 1
ATOM 1424 N N . ALA A 1 182 ? -3.589 -3.768 -5.998 1.00 86.50 182 ALA A N 1
ATOM 1425 C CA . ALA A 1 182 ? -2.428 -4.579 -5.667 1.00 86.50 182 ALA A CA 1
ATOM 1426 C C . ALA A 1 182 ? -2.488 -5.225 -4.283 1.00 86.50 182 ALA A C 1
ATOM 1428 O O . ALA A 1 182 ? -1.875 -6.258 -4.060 1.00 86.50 182 ALA A O 1
ATOM 1429 N N . THR A 1 183 ? -3.252 -4.672 -3.344 1.00 92.50 183 THR A N 1
ATOM 1430 C CA . THR A 1 183 ? -3.318 -5.223 -1.983 1.00 92.50 183 THR A CA 1
ATOM 1431 C C . THR A 1 183 ? -4.016 -6.579 -1.905 1.00 92.50 183 THR A C 1
ATOM 1433 O O . THR A 1 183 ? -3.925 -7.237 -0.880 1.00 92.50 183 THR A O 1
ATOM 1436 N N . GLY A 1 184 ? -4.695 -7.032 -2.961 1.00 94.38 184 GLY A N 1
ATOM 1437 C CA . GLY A 1 184 ? -5.522 -8.238 -2.938 1.00 94.38 184 GLY A CA 1
ATOM 1438 C C . GLY A 1 184 ? -4.822 -9.524 -2.454 1.00 94.38 184 GLY A C 1
ATOM 1439 O O . GLY A 1 184 ? -5.301 -10.149 -1.500 1.00 94.38 184 GLY A O 1
ATOM 1440 N N . PRO A 1 185 ? -3.678 -9.913 -3.045 1.00 93.25 185 PRO A N 1
ATOM 1441 C CA . PRO A 1 185 ? -2.873 -11.044 -2.582 1.00 93.25 185 PRO A CA 1
ATOM 1442 C C . PRO A 1 185 ? -2.346 -10.865 -1.153 1.00 93.25 185 PRO A C 1
ATOM 1444 O O . PRO A 1 185 ? -2.462 -11.785 -0.352 1.00 93.25 185 PRO A O 1
ATOM 1447 N N . TYR A 1 186 ? -1.891 -9.661 -0.785 1.00 95.50 186 TYR A N 1
ATOM 1448 C CA . TYR A 1 186 ? -1.462 -9.349 0.586 1.00 95.50 186 TYR A CA 1
ATOM 1449 C C . TYR A 1 186 ? -2.602 -9.516 1.591 1.00 95.50 186 TYR A C 1
ATOM 1451 O O . TYR A 1 186 ? -2.410 -10.085 2.660 1.00 95.50 186 TYR A O 1
ATOM 1459 N N . VAL A 1 187 ? -3.801 -9.043 1.243 1.00 96.69 187 VAL A N 1
ATOM 1460 C CA . VAL A 1 187 ? -4.991 -9.149 2.087 1.00 96.69 187 VAL A CA 1
ATOM 1461 C C . VAL A 1 187 ? -5.403 -10.605 2.258 1.00 96.69 187 VAL A C 1
ATOM 1463 O O . VAL A 1 187 ? -5.717 -11.020 3.369 1.00 96.69 187 VAL A O 1
ATOM 1466 N N . SER A 1 188 ? -5.351 -11.389 1.184 1.00 95.56 188 SER A N 1
ATOM 1467 C CA . SER A 1 188 ? -5.655 -12.820 1.241 1.00 95.56 188 SER A CA 1
ATOM 1468 C C . SER A 1 188 ? -4.655 -13.542 2.151 1.00 95.56 188 SER A C 1
ATOM 1470 O O . SER A 1 188 ? -5.057 -14.138 3.142 1.00 95.56 188 SER A O 1
ATOM 1472 N N . THR A 1 189 ? -3.351 -13.390 1.928 1.00 95.94 189 THR A N 1
ATOM 1473 C CA . THR A 1 189 ? -2.344 -14.080 2.745 1.00 95.94 189 THR A CA 1
ATOM 1474 C C . THR A 1 189 ? -2.333 -13.600 4.197 1.00 95.94 189 THR A C 1
ATOM 1476 O O . THR A 1 189 ? -2.404 -14.405 5.121 1.00 95.94 189 THR A O 1
ATOM 1479 N N . ILE A 1 190 ? -2.272 -12.290 4.442 1.00 96.56 190 ILE A N 1
ATOM 1480 C CA . ILE A 1 190 ? -2.159 -11.767 5.809 1.00 96.56 190 ILE A CA 1
ATOM 1481 C C . ILE A 1 190 ? -3.470 -11.970 6.563 1.00 96.56 190 ILE A C 1
ATOM 1483 O O . ILE A 1 190 ? -3.470 -12.554 7.642 1.00 96.56 190 ILE A O 1
ATOM 1487 N N . PHE A 1 191 ? -4.601 -11.520 6.019 1.00 96.81 191 PHE A N 1
ATOM 1488 C CA . PHE A 1 191 ? -5.843 -11.514 6.785 1.00 96.81 191 PHE A CA 1
ATOM 1489 C C . PHE A 1 191 ? -6.583 -12.851 6.728 1.00 96.81 191 PHE A C 1
ATOM 1491 O O . PHE A 1 191 ? -7.074 -13.271 7.772 1.00 96.81 191 PHE A O 1
ATOM 1498 N N . ASN A 1 192 ? -6.655 -13.545 5.583 1.00 95.44 192 ASN A N 1
ATOM 1499 C CA . ASN A 1 192 ? -7.320 -14.857 5.515 1.00 95.44 192 ASN A CA 1
ATOM 1500 C C . ASN A 1 192 ? -6.430 -15.971 6.073 1.00 95.44 192 ASN A C 1
ATOM 1502 O O . ASN A 1 192 ? -6.823 -16.612 7.047 1.00 95.44 192 ASN A O 1
ATOM 1506 N N . ASP A 1 193 ? -5.249 -16.179 5.487 1.00 96.06 193 ASP A N 1
ATOM 1507 C CA . ASP A 1 193 ? -4.436 -17.365 5.787 1.00 96.06 193 ASP A CA 1
ATOM 1508 C C . ASP A 1 193 ? -3.763 -17.277 7.164 1.00 96.06 193 ASP A C 1
ATOM 1510 O O . ASP A 1 193 ? -3.734 -18.262 7.902 1.00 96.06 193 ASP A O 1
ATOM 1514 N N . LEU A 1 194 ? -3.233 -16.101 7.529 1.00 96.69 194 LEU A N 1
ATOM 1515 C CA . LEU A 1 194 ? -2.452 -15.933 8.761 1.00 96.69 194 LEU A CA 1
ATOM 1516 C C . LEU A 1 194 ? -3.276 -15.429 9.956 1.00 96.69 194 LEU A C 1
ATOM 1518 O O . LEU A 1 194 ? -3.068 -15.904 11.071 1.00 96.69 194 LEU A O 1
ATOM 1522 N N . LEU A 1 195 ? -4.208 -14.490 9.753 1.00 96.38 195 LEU A N 1
ATOM 1523 C CA . LEU A 1 195 ? -5.030 -13.910 10.832 1.00 96.38 195 LEU A CA 1
ATOM 1524 C C . LEU A 1 195 ? -6.443 -14.510 10.931 1.00 96.38 195 LEU A C 1
ATOM 1526 O O . LEU A 1 195 ? -7.210 -14.123 11.815 1.00 96.38 195 LEU A O 1
ATOM 1530 N N . GLY A 1 196 ? -6.810 -15.456 10.063 1.00 94.75 196 GLY A N 1
ATOM 1531 C CA . GLY A 1 196 ? -8.063 -16.208 10.165 1.00 94.75 196 GLY A CA 1
ATOM 1532 C C . GLY A 1 196 ? -9.344 -15.415 9.871 1.00 94.75 196 GLY A C 1
ATOM 1533 O O . GLY A 1 196 ? -10.424 -15.837 10.290 1.00 94.75 196 GLY A O 1
ATOM 1534 N N . CYS A 1 197 ? -9.266 -14.283 9.161 1.00 93.81 197 CYS A N 1
ATOM 1535 C CA . CYS A 1 197 ? -10.450 -13.614 8.614 1.00 93.81 197 CYS A CA 1
ATOM 1536 C C . CYS A 1 197 ? -11.188 -14.557 7.662 1.00 93.81 197 CYS A C 1
ATOM 1538 O O . CYS A 1 197 ? -10.574 -15.323 6.925 1.00 93.81 197 CYS A O 1
ATOM 1540 N N . VAL A 1 198 ? -12.516 -14.476 7.622 1.00 91.12 198 VAL A N 1
ATOM 1541 C CA . VAL A 1 198 ? -13.322 -15.276 6.692 1.00 91.12 198 VAL A CA 1
ATOM 1542 C C . VAL A 1 198 ? -13.241 -14.654 5.299 1.00 91.12 198 VAL A C 1
ATOM 1544 O O . VAL A 1 198 ? -13.415 -13.448 5.163 1.00 91.12 198 VAL A O 1
ATOM 1547 N N . GLY A 1 199 ? -13.055 -15.460 4.249 1.00 86.81 199 GLY A N 1
ATOM 1548 C CA . GLY A 1 199 ? -12.955 -14.955 2.871 1.00 86.81 199 GLY A CA 1
ATOM 1549 C C . GLY A 1 199 ? -14.159 -14.119 2.407 1.00 86.81 199 GLY A C 1
ATOM 1550 O O . GLY A 1 199 ? -14.002 -13.226 1.584 1.00 86.81 199 GLY A O 1
ATOM 1551 N N . THR A 1 200 ? -15.354 -14.327 2.975 1.00 91.25 200 THR A N 1
ATOM 1552 C CA . THR A 1 200 ? -16.540 -13.488 2.706 1.00 91.25 200 THR A CA 1
ATOM 1553 C C . THR A 1 200 ? -16.422 -12.066 3.254 1.00 91.25 200 THR A C 1
ATOM 1555 O O . THR A 1 200 ? -17.165 -11.187 2.824 1.00 91.25 200 THR A O 1
ATOM 1558 N N . ASP A 1 201 ? -15.519 -11.828 4.203 1.00 94.50 201 ASP A N 1
ATOM 1559 C CA . ASP A 1 201 ? -15.186 -10.504 4.729 1.00 94.50 201 ASP A CA 1
ATOM 1560 C C . ASP A 1 201 ? -14.027 -9.856 3.939 1.00 94.50 201 ASP A C 1
ATOM 1562 O O . ASP A 1 201 ? -13.573 -8.773 4.290 1.00 94.50 201 ASP A O 1
ATOM 1566 N N . LEU A 1 202 ? -13.578 -10.461 2.833 1.00 96.38 202 LEU A N 1
ATOM 1567 C CA . LEU A 1 202 ? -12.558 -9.904 1.945 1.00 96.38 202 LEU A CA 1
ATOM 1568 C C . LEU A 1 202 ? -13.155 -9.638 0.558 1.00 96.38 202 LEU A C 1
ATOM 1570 O O . LEU A 1 202 ? -13.553 -10.541 -0.176 1.00 96.38 202 LEU A O 1
ATOM 1574 N N . LEU A 1 203 ? -13.242 -8.366 0.193 1.00 95.94 203 LEU A N 1
ATOM 1575 C CA . LEU A 1 203 ? -13.857 -7.884 -1.033 1.00 95.94 203 LEU A CA 1
ATOM 1576 C C . LEU A 1 203 ? -12.785 -7.574 -2.078 1.00 95.94 203 LEU A C 1
ATOM 1578 O O . LEU A 1 203 ? -11.776 -6.927 -1.798 1.00 95.94 203 LEU A O 1
ATOM 1582 N N . ARG A 1 204 ? -13.051 -7.992 -3.321 1.00 95.00 204 ARG A N 1
ATOM 1583 C CA . ARG A 1 204 ? -12.298 -7.570 -4.516 1.00 95.00 204 ARG A CA 1
ATOM 1584 C C . ARG A 1 204 ? -10.778 -7.788 -4.403 1.00 95.00 204 ARG A C 1
ATOM 1586 O O . ARG A 1 204 ? -10.002 -6.987 -4.912 1.00 95.00 204 ARG A O 1
ATOM 1593 N N . THR A 1 205 ? -10.362 -8.900 -3.794 1.00 95.56 205 THR A N 1
ATOM 1594 C CA . THR A 1 205 ? -8.950 -9.273 -3.570 1.00 95.56 205 THR A CA 1
ATOM 1595 C C . THR A 1 205 ? -8.242 -9.876 -4.784 1.00 95.56 205 THR A C 1
ATOM 1597 O O . THR A 1 205 ? -7.054 -10.167 -4.722 1.00 95.56 205 THR A O 1
ATOM 1600 N N . VAL A 1 206 ? -8.934 -10.062 -5.909 1.00 93.19 206 VAL A N 1
ATOM 1601 C CA . VAL A 1 206 ? -8.301 -10.446 -7.178 1.00 93.19 206 VAL A CA 1
ATOM 1602 C C . VAL A 1 206 ? -7.962 -9.167 -7.949 1.00 93.19 206 VAL A C 1
ATOM 1604 O O . VAL A 1 206 ? -8.913 -8.463 -8.331 1.00 93.19 206 VAL A O 1
ATOM 1607 N N . PRO A 1 207 ? -6.668 -8.855 -8.183 1.00 87.62 207 PRO A N 1
ATOM 1608 C CA . PRO A 1 207 ? -6.265 -7.697 -8.971 1.00 87.62 207 PRO A CA 1
ATOM 1609 C C . PRO A 1 207 ? -6.852 -7.749 -10.381 1.00 87.62 207 PRO A C 1
ATOM 1611 O O . PRO A 1 207 ? -6.958 -8.824 -10.979 1.00 87.62 207 PRO A O 1
ATOM 1614 N N . LYS A 1 208 ? -7.255 -6.596 -10.922 1.00 84.19 208 LYS A N 1
ATOM 1615 C CA . LYS A 1 208 ? -7.767 -6.502 -12.294 1.00 84.19 208 LYS A CA 1
ATOM 1616 C C . LYS A 1 208 ? -7.139 -5.337 -13.046 1.00 84.19 208 LYS A C 1
ATOM 1618 O O . LYS A 1 208 ? -7.079 -4.247 -12.485 1.00 84.19 208 LYS A O 1
ATOM 1623 N N . PRO A 1 209 ? -6.826 -5.516 -14.343 1.00 77.44 209 PRO A N 1
ATOM 1624 C CA . PRO A 1 209 ? -6.275 -4.459 -15.178 1.00 77.44 209 PRO A CA 1
ATOM 1625 C C . PRO A 1 209 ? -7.058 -3.135 -15.191 1.00 77.44 209 PRO A C 1
ATOM 1627 O O . PRO A 1 209 ? -6.496 -2.058 -15.327 1.00 77.44 209 PRO A O 1
ATOM 1630 N N . ASP A 1 210 ? -8.376 -3.201 -15.093 1.00 76.94 210 ASP A N 1
ATOM 1631 C CA . ASP A 1 210 ? -9.262 -2.038 -15.100 1.00 76.94 210 ASP A CA 1
ATOM 1632 C C . ASP A 1 210 ? -9.864 -1.756 -13.717 1.00 76.94 210 ASP A C 1
ATOM 1634 O O . ASP A 1 210 ? -10.866 -1.050 -13.619 1.00 76.94 210 ASP A O 1
ATOM 1638 N N . PHE A 1 211 ? -9.318 -2.372 -12.662 1.00 85.88 211 PHE A N 1
ATOM 1639 C CA . PHE A 1 211 ? -9.872 -2.377 -11.307 1.00 85.88 211 PHE A CA 1
ATOM 1640 C C . PHE A 1 211 ? -11.354 -2.802 -11.257 1.00 85.88 211 PHE A C 1
ATOM 1642 O O . PHE A 1 211 ? -12.126 -2.350 -10.412 1.00 85.88 211 PHE A O 1
ATOM 1649 N N . GLY A 1 212 ? -11.797 -3.648 -12.197 1.00 86.50 212 GLY A N 1
ATOM 1650 C CA . GLY A 1 212 ? -13.203 -4.034 -12.335 1.00 86.50 212 GLY A CA 1
ATOM 1651 C C . GLY A 1 212 ? -14.112 -2.908 -12.840 1.00 86.50 212 GLY A C 1
ATOM 1652 O O . GLY A 1 212 ? -15.321 -2.954 -12.618 1.00 86.50 212 GLY A O 1
ATOM 1653 N N . GLY A 1 213 ? -13.546 -1.891 -13.492 1.00 82.88 213 GLY A N 1
ATOM 1654 C CA . GLY A 1 213 ? -14.250 -0.705 -13.972 1.00 82.88 213 GLY A CA 1
ATOM 1655 C C . GLY A 1 213 ? -14.562 0.323 -12.879 1.00 82.88 213 GLY A C 1
ATOM 1656 O O . GLY A 1 213 ? -15.381 1.217 -13.115 1.00 82.88 213 GLY A O 1
ATOM 1657 N N . CYS A 1 214 ? -13.947 0.190 -11.701 1.00 80.75 214 CYS A N 1
ATOM 1658 C CA . CYS A 1 214 ? -14.095 1.088 -10.558 1.00 80.75 214 CYS A CA 1
ATOM 1659 C C . CYS A 1 214 ? -12.896 2.041 -10.430 1.00 80.75 214 CYS A C 1
ATOM 1661 O O . CYS A 1 214 ? -11.814 1.773 -10.940 1.00 80.75 214 CYS A O 1
ATOM 1663 N N . TYR A 1 215 ? -13.082 3.141 -9.698 1.00 85.25 215 TYR A N 1
ATOM 1664 C CA . TYR A 1 215 ? -11.972 3.979 -9.243 1.00 85.25 215 TYR A CA 1
ATOM 1665 C C . TYR A 1 215 ? -11.400 3.372 -7.956 1.00 85.25 215 TYR A C 1
ATOM 1667 O O . TYR A 1 215 ? -12.140 3.318 -6.969 1.00 85.25 215 TYR A O 1
ATOM 1675 N N . PRO A 1 216 ? -10.136 2.911 -7.929 1.00 87.19 216 PRO A N 1
ATOM 1676 C CA . PRO A 1 216 ? -9.516 2.351 -6.730 1.00 87.19 216 PRO A CA 1
ATOM 1677 C C . PRO A 1 216 ? -9.046 3.486 -5.807 1.00 87.19 216 PRO A C 1
ATOM 1679 O O . PRO A 1 216 ? -7.853 3.720 -5.634 1.00 87.19 216 PRO A O 1
ATOM 1682 N N . ASP A 1 217 ? -9.997 4.254 -5.279 1.00 88.88 217 ASP A N 1
ATOM 1683 C CA . ASP A 1 217 ? -9.754 5.395 -4.398 1.00 88.88 217 ASP A CA 1
ATOM 1684 C C . ASP A 1 217 ? -10.611 5.254 -3.124 1.00 88.88 217 ASP A C 1
ATOM 1686 O O . ASP A 1 217 ? -11.840 5.370 -3.192 1.00 88.88 217 ASP A O 1
ATOM 1690 N N . PRO A 1 218 ? -10.003 4.952 -1.963 1.00 91.19 218 PRO A N 1
ATOM 1691 C CA . PRO A 1 218 ? -10.712 4.542 -0.761 1.00 91.19 218 PRO A CA 1
ATOM 1692 C C . PRO A 1 218 ? -11.349 5.759 -0.087 1.00 91.19 218 PRO A C 1
ATOM 1694 O O . PRO A 1 218 ? -10.756 6.438 0.748 1.00 91.19 218 PRO A O 1
ATOM 1697 N N . ASN A 1 219 ? -12.590 6.048 -0.463 1.00 91.56 219 ASN A N 1
ATOM 1698 C CA . ASN A 1 219 ? -13.411 7.082 0.152 1.00 91.56 219 ASN A CA 1
ATOM 1699 C C . ASN A 1 219 ? -14.892 6.667 0.163 1.00 91.56 219 ASN A C 1
ATOM 1701 O O . ASN A 1 219 ? -15.29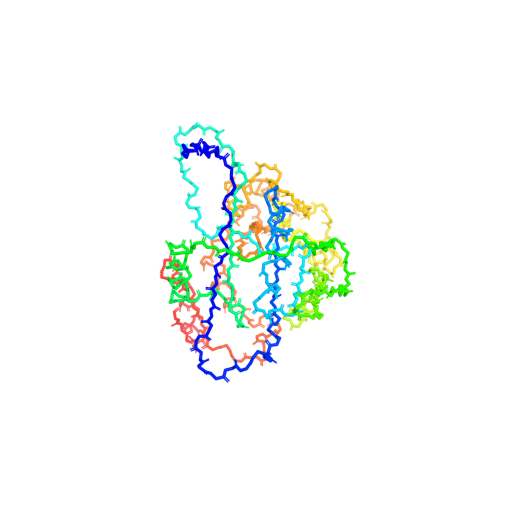3 5.711 -0.502 1.00 91.56 219 ASN A O 1
ATOM 1705 N N . LEU A 1 220 ? -15.727 7.419 0.886 1.00 90.25 220 LEU A N 1
ATOM 1706 C CA . LEU A 1 220 ? -17.156 7.114 1.059 1.00 90.25 220 LEU A CA 1
ATOM 1707 C C . LEU A 1 220 ? -17.966 7.078 -0.253 1.00 90.25 220 LEU A C 1
ATOM 1709 O O . LEU A 1 220 ? -19.078 6.554 -0.260 1.00 90.25 220 LEU A O 1
ATOM 1713 N N . THR A 1 221 ? -17.435 7.633 -1.347 1.00 90.12 221 THR A N 1
ATOM 1714 C CA . THR A 1 221 ? -18.077 7.638 -2.669 1.00 90.12 221 THR A CA 1
ATOM 1715 C C . THR A 1 221 ? -17.762 6.362 -3.446 1.00 90.12 221 THR A C 1
ATOM 1717 O O . THR A 1 221 ? -18.680 5.697 -3.920 1.00 90.12 221 THR A O 1
ATOM 1720 N N . TYR A 1 222 ? -16.481 6.003 -3.581 1.00 89.31 222 TYR A N 1
ATOM 1721 C CA . TYR A 1 222 ? -16.059 4.884 -4.438 1.00 89.31 222 TYR A CA 1
ATOM 1722 C C . TYR A 1 222 ? -15.994 3.534 -3.711 1.00 89.31 222 TYR A C 1
ATOM 1724 O O . TYR A 1 222 ? -16.170 2.490 -4.339 1.00 89.31 222 TYR A O 1
ATOM 1732 N N . ALA A 1 223 ? -15.835 3.528 -2.385 1.00 93.31 223 ALA A N 1
ATOM 1733 C CA . ALA A 1 223 ? -15.903 2.323 -1.556 1.00 93.31 223 ALA A CA 1
ATOM 1734 C C . ALA A 1 223 ? -17.334 2.057 -1.038 1.00 93.31 223 ALA A C 1
ATOM 1736 O O . ALA A 1 223 ? -17.535 1.645 0.105 1.00 93.31 223 ALA A O 1
ATOM 1737 N N . LYS A 1 224 ? -18.348 2.316 -1.875 1.00 94.25 224 LYS A N 1
ATOM 1738 C CA . LYS A 1 224 ? -19.767 2.222 -1.500 1.00 94.25 224 LYS A CA 1
ATOM 1739 C C . LYS A 1 224 ? -20.162 0.828 -1.003 1.00 94.25 224 LYS A C 1
ATOM 1741 O O . LYS A 1 224 ? -20.856 0.733 0.003 1.00 94.25 224 LYS A O 1
ATOM 1746 N N . ASP A 1 225 ? -19.693 -0.230 -1.663 1.00 93.81 225 ASP A N 1
ATOM 1747 C CA . ASP A 1 225 ? -20.029 -1.615 -1.301 1.00 93.81 225 ASP A CA 1
ATOM 1748 C C . ASP A 1 225 ? -19.533 -1.969 0.110 1.00 93.81 225 ASP A C 1
ATOM 1750 O O . ASP A 1 225 ? -20.274 -2.547 0.908 1.00 93.81 225 ASP A O 1
ATOM 1754 N N . LEU A 1 226 ? -18.313 -1.537 0.451 1.00 96.62 226 LEU A N 1
ATOM 1755 C CA . LEU A 1 226 ? -17.768 -1.643 1.802 1.00 96.62 226 LEU A CA 1
ATOM 1756 C C . LEU A 1 226 ? -18.629 -0.865 2.809 1.00 96.62 226 LEU A C 1
ATOM 1758 O O . LEU A 1 226 ? -19.007 -1.409 3.845 1.00 96.62 226 LEU A O 1
ATOM 1762 N N . VAL A 1 227 ? -18.957 0.397 2.510 1.00 97.19 227 VAL A N 1
ATOM 1763 C CA . VAL A 1 227 ? -19.771 1.252 3.393 1.00 97.19 227 VAL A CA 1
ATOM 1764 C C . VAL A 1 227 ? -21.142 0.628 3.650 1.00 97.19 227 VAL A C 1
ATOM 1766 O O . VAL A 1 227 ? -21.590 0.578 4.794 1.00 97.19 227 VAL A O 1
ATOM 1769 N N . ASP A 1 228 ? -21.808 0.126 2.613 1.00 96.19 228 ASP A N 1
ATOM 1770 C CA . ASP A 1 228 ? -23.134 -0.471 2.741 1.00 96.19 228 ASP A CA 1
ATOM 1771 C C . ASP A 1 228 ? -23.102 -1.769 3.547 1.00 96.19 228 ASP A C 1
ATOM 1773 O O . ASP A 1 228 ? -23.955 -1.959 4.413 1.00 96.19 228 ASP A O 1
ATOM 1777 N N . ARG A 1 229 ? -22.084 -2.619 3.362 1.00 95.75 229 ARG A N 1
ATOM 1778 C CA . ARG A 1 229 ? -21.892 -3.790 4.227 1.00 95.75 229 ARG A CA 1
ATOM 1779 C C . ARG A 1 229 ? -21.616 -3.405 5.679 1.00 95.75 229 ARG A C 1
ATOM 1781 O O . ARG A 1 229 ? -22.209 -3.989 6.584 1.00 95.75 229 ARG A O 1
ATOM 1788 N N . MET A 1 230 ? -20.786 -2.391 5.919 1.00 97.12 230 MET A N 1
ATOM 1789 C CA . MET A 1 230 ? -20.520 -1.895 7.274 1.00 97.12 230 MET A CA 1
ATOM 1790 C C . MET A 1 230 ? -21.771 -1.308 7.948 1.00 97.12 230 MET A C 1
ATOM 1792 O O . MET A 1 230 ? -21.895 -1.395 9.170 1.00 97.12 230 MET A O 1
ATOM 1796 N N . ARG A 1 231 ? -22.725 -0.752 7.183 1.00 96.25 231 ARG A N 1
ATOM 1797 C CA . ARG A 1 231 ? -24.018 -0.267 7.707 1.00 96.25 231 ARG A CA 1
ATOM 1798 C C . ARG A 1 231 ? -24.927 -1.383 8.214 1.00 96.25 231 ARG A C 1
ATOM 1800 O O . ARG A 1 231 ? -25.692 -1.131 9.139 1.00 96.25 231 ARG A O 1
ATOM 1807 N N . VAL A 1 232 ? -24.841 -2.590 7.646 1.00 94.31 232 VAL A N 1
ATOM 1808 C CA . VAL A 1 232 ? -25.591 -3.760 8.147 1.00 94.31 232 VAL A CA 1
ATOM 1809 C C . VAL A 1 232 ? -25.136 -4.127 9.567 1.00 94.31 232 VAL A C 1
ATOM 1811 O O . VAL A 1 232 ? -25.944 -4.574 10.375 1.00 94.31 232 VAL A O 1
ATOM 1814 N N . GLY A 1 233 ? -23.866 -3.866 9.904 1.00 86.62 233 GLY A N 1
ATOM 1815 C CA . GLY A 1 233 ? -23.350 -3.976 11.272 1.00 86.62 233 GLY A CA 1
ATOM 1816 C C . GLY A 1 233 ? -22.912 -5.383 11.695 1.00 86.62 233 GLY A C 1
ATOM 1817 O O . GLY A 1 233 ? -22.813 -5.647 12.892 1.00 86.62 233 GLY A O 1
ATOM 1818 N N . GLU A 1 234 ? -22.638 -6.278 10.740 1.00 87.94 234 GLU A N 1
ATOM 1819 C CA . GLU A 1 234 ? -22.167 -7.655 10.996 1.00 87.94 234 GLU A CA 1
ATOM 1820 C C . GLU A 1 234 ? -20.703 -7.738 11.461 1.00 87.94 234 GLU A C 1
ATOM 1822 O O . GLU A 1 234 ? -20.292 -8.751 12.037 1.00 87.94 234 GLU A O 1
ATOM 1827 N N . VAL A 1 235 ? -19.921 -6.693 11.176 1.00 92.81 235 VAL A N 1
ATOM 1828 C CA . VAL A 1 235 ? -18.495 -6.560 11.498 1.00 92.81 235 VAL A CA 1
ATOM 1829 C C . VAL A 1 235 ? -18.271 -5.199 12.159 1.00 92.81 235 VAL A C 1
ATOM 1831 O O . VAL A 1 235 ? -18.883 -4.202 11.771 1.00 92.81 235 VAL A O 1
ATOM 1834 N N . ASP A 1 236 ? -17.404 -5.149 13.170 1.00 95.06 236 ASP A N 1
ATOM 1835 C CA . ASP A 1 236 ? -17.145 -3.926 13.941 1.00 95.06 236 ASP A CA 1
ATOM 1836 C C . ASP A 1 236 ? -16.096 -3.006 13.293 1.00 95.06 236 ASP A C 1
ATOM 1838 O O . ASP A 1 236 ? -16.008 -1.830 13.651 1.00 95.06 236 ASP A O 1
ATOM 1842 N N . MET A 1 237 ? -15.324 -3.519 12.330 1.00 96.81 237 MET A N 1
ATOM 1843 C CA . MET A 1 237 ? -14.270 -2.788 11.631 1.00 96.81 237 MET A CA 1
ATOM 1844 C C . MET A 1 237 ? -14.247 -3.132 10.142 1.00 96.81 237 MET A C 1
ATOM 1846 O O . MET A 1 237 ? -14.401 -4.293 9.757 1.00 96.81 237 MET A O 1
ATOM 1850 N N . GLY A 1 238 ? -14.004 -2.118 9.317 1.00 98.00 238 GLY A N 1
ATOM 1851 C CA . GLY A 1 238 ? -13.748 -2.285 7.898 1.00 98.00 238 GLY A CA 1
ATOM 1852 C C . GLY A 1 238 ? -12.622 -1.391 7.398 1.00 98.00 238 GLY A C 1
ATOM 1853 O O . GLY A 1 238 ? -12.324 -0.357 8.000 1.00 98.00 238 GLY A O 1
ATOM 1854 N N . ALA A 1 239 ? -12.002 -1.788 6.292 1.00 98.31 239 ALA A N 1
ATOM 1855 C CA . ALA A 1 239 ? -10.942 -1.035 5.642 1.00 98.31 239 ALA A CA 1
ATOM 1856 C C . ALA A 1 239 ? -11.035 -1.129 4.114 1.00 98.31 239 ALA A C 1
ATOM 1858 O O . ALA A 1 239 ? -11.463 -2.148 3.580 1.00 98.31 239 ALA A O 1
ATOM 1859 N N . ALA A 1 240 ? -10.612 -0.084 3.409 1.00 98.19 240 ALA A N 1
ATOM 1860 C CA . ALA A 1 240 ? -10.392 -0.121 1.963 1.00 98.19 240 ALA A CA 1
ATOM 1861 C C . ALA A 1 240 ? -8.985 0.364 1.625 1.00 98.19 240 ALA A C 1
ATOM 1863 O O . ALA A 1 240 ? -8.481 1.264 2.299 1.00 98.19 240 ALA A O 1
ATOM 1864 N N . PHE A 1 241 ? -8.409 -0.180 0.557 1.00 95.75 241 PHE A N 1
ATOM 1865 C CA . PHE A 1 241 ? -7.118 0.231 0.006 1.00 95.75 241 PHE A CA 1
ATOM 1866 C C . PHE A 1 241 ? -7.269 0.810 -1.399 1.00 95.75 241 PHE A C 1
ATOM 1868 O O . PHE A 1 241 ? -8.221 0.491 -2.113 1.00 95.75 241 PHE A O 1
ATOM 1875 N N . ASP A 1 242 ? -6.328 1.664 -1.793 1.00 88.38 242 ASP A N 1
ATOM 1876 C CA . ASP A 1 242 ? -6.245 2.178 -3.156 1.00 88.38 242 ASP A CA 1
ATOM 1877 C C . ASP A 1 242 ? -5.464 1.242 -4.099 1.00 88.38 242 ASP A C 1
ATOM 1879 O O . ASP A 1 242 ? -5.126 0.111 -3.746 1.00 88.38 242 ASP A O 1
ATOM 1883 N N . GLY A 1 243 ? -5.226 1.691 -5.335 1.00 83.44 243 GLY A N 1
ATOM 1884 C CA . GLY A 1 243 ? -4.684 0.852 -6.409 1.00 83.44 243 GLY A CA 1
ATOM 1885 C C . GLY A 1 243 ? -3.324 0.205 -6.116 1.00 83.44 243 GLY A C 1
ATOM 1886 O O . GLY A 1 243 ? -3.146 -0.962 -6.464 1.00 83.44 243 GLY A O 1
ATOM 1887 N N . ASP A 1 244 ? -2.387 0.920 -5.484 1.00 79.25 244 ASP A N 1
ATOM 1888 C CA . ASP A 1 244 ? -1.072 0.404 -5.071 1.00 79.25 244 ASP A CA 1
ATOM 1889 C C . ASP A 1 244 ? -0.997 0.068 -3.583 1.00 79.25 244 ASP A C 1
ATOM 1891 O O . ASP A 1 244 ? -0.069 -0.625 -3.174 1.00 79.25 244 ASP A O 1
ATOM 1895 N N . GLY A 1 245 ? -1.972 0.496 -2.783 1.00 87.31 245 GLY A N 1
ATOM 1896 C CA . GLY A 1 245 ? -2.060 0.141 -1.374 1.00 87.31 245 GLY A CA 1
ATOM 1897 C C . GLY A 1 245 ? -1.280 1.051 -0.435 1.00 87.31 245 GLY A C 1
ATOM 1898 O O . GLY A 1 245 ? -1.099 0.674 0.723 1.00 87.31 245 GLY A O 1
ATOM 1899 N N . ASP A 1 246 ? -0.824 2.226 -0.887 1.00 84.94 246 ASP A N 1
ATOM 1900 C CA . ASP A 1 246 ? -0.178 3.211 -0.008 1.00 84.94 246 ASP A CA 1
ATOM 1901 C C . ASP A 1 246 ? -1.193 4.112 0.727 1.00 84.94 246 ASP A C 1
ATOM 1903 O O . ASP A 1 246 ? -0.839 4.784 1.703 1.00 84.94 246 ASP A O 1
ATOM 1907 N N . ARG A 1 247 ? -2.481 4.055 0.345 1.00 91.62 247 ARG A N 1
ATOM 1908 C CA . ARG A 1 247 ? -3.593 4.725 1.037 1.00 91.62 247 ARG A CA 1
ATOM 1909 C C . ARG A 1 247 ? -4.606 3.737 1.596 1.00 91.62 247 ARG A C 1
ATOM 1911 O O . ARG A 1 247 ? -4.862 2.672 1.040 1.00 91.62 247 ARG A O 1
ATOM 1918 N N . ASN A 1 248 ? -5.243 4.144 2.691 1.00 96.69 248 ASN A N 1
ATOM 1919 C CA . ASN A 1 248 ? -6.318 3.390 3.321 1.00 96.69 248 ASN A CA 1
ATOM 1920 C C . ASN A 1 248 ? -7.469 4.292 3.792 1.00 96.69 248 ASN A C 1
ATOM 1922 O O . ASN A 1 248 ? -7.280 5.471 4.092 1.00 96.69 248 ASN A O 1
ATOM 1926 N N . MET A 1 249 ? -8.659 3.701 3.882 1.00 98.00 249 MET A N 1
ATOM 1927 C CA . MET A 1 249 ? -9.815 4.235 4.601 1.00 98.00 249 MET A CA 1
ATOM 1928 C C . MET A 1 249 ? -10.213 3.249 5.691 1.00 98.00 249 MET A C 1
ATOM 1930 O O . MET A 1 249 ? -10.281 2.056 5.416 1.00 98.00 249 MET A O 1
ATOM 1934 N N . ILE A 1 250 ? -10.546 3.748 6.883 1.00 98.44 250 ILE A N 1
ATOM 1935 C CA . ILE A 1 250 ? -10.984 2.937 8.023 1.00 98.44 250 ILE A CA 1
ATOM 1936 C C . ILE A 1 250 ? -12.431 3.279 8.391 1.00 98.44 250 ILE A C 1
ATOM 1938 O O . ILE A 1 250 ? -12.817 4.449 8.472 1.00 98.44 250 ILE A O 1
ATOM 1942 N N . LEU A 1 251 ? -13.229 2.242 8.634 1.00 98.38 251 LEU A N 1
ATOM 1943 C CA . LEU A 1 251 ? -14.606 2.328 9.102 1.00 98.38 251 LEU A CA 1
ATOM 1944 C C . LEU A 1 251 ? -14.759 1.559 10.414 1.00 98.38 251 LEU A C 1
ATOM 1946 O O . LEU A 1 251 ? -14.293 0.429 10.544 1.00 98.38 251 LEU A O 1
ATOM 1950 N N . GLY A 1 252 ? -15.459 2.156 11.371 1.00 97.69 252 GLY A N 1
ATOM 1951 C CA . GLY A 1 252 ? -15.997 1.461 12.533 1.00 97.69 252 GLY A CA 1
ATOM 1952 C C . GLY A 1 252 ? -17.396 0.898 12.270 1.00 97.69 252 GLY A C 1
ATOM 1953 O O . GLY A 1 252 ? -17.972 1.055 11.186 1.00 97.69 252 GLY A O 1
ATOM 1954 N N . LYS A 1 253 ? -17.965 0.276 13.303 1.00 96.31 253 LYS A N 1
ATOM 1955 C CA . LYS A 1 253 ? -19.321 -0.286 13.309 1.00 96.31 253 LYS A CA 1
ATOM 1956 C C . LYS A 1 253 ? -20.365 0.697 12.769 1.00 96.31 253 LYS A C 1
ATOM 1958 O O . LYS A 1 253 ? -20.282 1.902 13.009 1.00 96.31 253 LYS A O 1
ATOM 1963 N N . SER A 1 254 ? -21.359 0.172 12.052 1.00 95.75 254 SER A N 1
ATOM 1964 C CA . SER A 1 254 ? -22.434 0.959 11.428 1.00 95.75 254 SER A CA 1
ATOM 1965 C C . SER A 1 254 ? -21.917 2.010 10.434 1.00 95.75 254 SER A C 1
ATOM 1967 O O . SER A 1 254 ? -22.523 3.067 10.266 1.00 95.75 254 SER A O 1
ATOM 1969 N N . ALA A 1 255 ? -20.788 1.713 9.782 1.00 96.88 255 ALA A N 1
ATOM 1970 C CA . ALA A 1 255 ? -20.067 2.605 8.874 1.00 96.88 255 ALA A CA 1
ATOM 1971 C C . ALA A 1 255 ? -19.651 3.948 9.502 1.00 96.88 255 ALA A C 1
ATOM 1973 O O . ALA A 1 255 ? -19.678 4.988 8.838 1.00 96.88 255 ALA A O 1
ATOM 1974 N N . PHE A 1 256 ? -19.248 3.937 10.776 1.00 97.62 256 PHE A N 1
ATOM 1975 C CA . PHE A 1 256 ? -18.638 5.104 11.409 1.00 97.62 256 PHE A CA 1
ATOM 1976 C C . PHE A 1 256 ? -17.335 5.469 10.686 1.00 97.62 256 PHE A C 1
ATOM 1978 O O . PHE A 1 256 ? -16.364 4.716 10.726 1.00 97.62 256 PHE A O 1
ATOM 1985 N N . PHE A 1 257 ? -17.312 6.613 10.006 1.00 98.06 257 PHE A N 1
ATOM 1986 C CA . PHE A 1 257 ? -16.142 7.050 9.251 1.00 98.06 257 PHE A CA 1
ATOM 1987 C C . PHE A 1 257 ? -15.052 7.581 10.183 1.00 98.06 257 PHE A C 1
ATOM 1989 O O . PHE A 1 257 ? -15.257 8.575 10.882 1.00 98.06 257 PHE A O 1
ATOM 1996 N N . VAL A 1 258 ? -13.881 6.943 10.156 1.00 98.06 258 VAL A N 1
ATOM 1997 C CA . VAL A 1 258 ? -12.701 7.436 10.867 1.00 98.06 258 VAL A CA 1
ATOM 1998 C C . VAL A 1 258 ? -11.971 8.414 9.953 1.00 98.06 258 VAL A C 1
ATOM 2000 O O . VAL A 1 258 ? -11.401 8.028 8.934 1.00 98.06 258 VAL A O 1
ATOM 2003 N N . CYS A 1 259 ? -11.987 9.698 10.315 1.00 96.75 259 CYS A N 1
ATOM 2004 C CA . CYS A 1 259 ? -11.242 10.723 9.589 1.00 96.75 259 CYS A CA 1
ATOM 2005 C C . CYS A 1 259 ? -9.739 10.364 9.556 1.00 96.75 259 CYS A C 1
ATOM 2007 O O . CYS A 1 259 ? -9.183 10.053 10.610 1.00 96.75 259 CYS A O 1
ATOM 2009 N N . PRO A 1 260 ? -9.035 10.459 8.408 1.00 96.94 260 PRO A N 1
ATOM 2010 C CA . PRO A 1 260 ? -7.613 10.106 8.327 1.00 96.94 260 PRO A CA 1
ATOM 2011 C C . PRO A 1 260 ? -6.710 10.874 9.305 1.00 96.94 260 PRO A C 1
ATOM 2013 O O . PRO A 1 260 ? -5.750 10.314 9.830 1.00 96.94 260 PRO A O 1
ATOM 2016 N N . SER A 1 261 ? -7.043 12.139 9.601 1.00 97.81 261 SER A N 1
ATOM 2017 C CA . SER A 1 261 ? -6.297 12.934 10.592 1.00 97.81 261 SER A CA 1
ATOM 2018 C C . SER A 1 261 ? -6.456 12.373 12.011 1.00 97.81 261 SER A C 1
ATOM 2020 O O . SER A 1 261 ? -5.486 12.316 12.765 1.00 97.81 261 SER A O 1
ATOM 2022 N N . ASP A 1 262 ? -7.660 11.910 12.357 1.00 97.94 262 ASP A N 1
ATOM 2023 C CA . ASP A 1 262 ? -7.927 11.279 13.651 1.00 97.94 262 ASP A CA 1
ATOM 2024 C C . ASP A 1 262 ? -7.334 9.871 13.712 1.00 97.94 262 ASP A C 1
ATOM 2026 O O . ASP A 1 262 ? -6.813 9.482 14.751 1.00 97.94 262 ASP A O 1
ATOM 2030 N N . SER A 1 263 ? -7.331 9.127 12.599 1.00 98.12 263 SER A N 1
ATOM 2031 C CA . SER A 1 263 ? -6.673 7.818 12.509 1.00 98.12 263 SER A CA 1
ATOM 2032 C C . SER A 1 263 ? -5.190 7.917 12.878 1.00 98.12 263 SER A C 1
ATOM 2034 O O . SER A 1 263 ? -4.712 7.149 13.714 1.00 98.12 263 SER A O 1
ATOM 2036 N N . LEU A 1 264 ? -4.473 8.908 12.330 1.00 98.12 264 LEU A N 1
ATOM 2037 C CA . LEU A 1 264 ? -3.080 9.185 12.697 1.00 98.12 264 LEU A CA 1
ATOM 2038 C C . LEU A 1 264 ? -2.938 9.486 14.197 1.00 98.12 264 LEU A C 1
ATOM 2040 O O . LEU A 1 264 ? -2.072 8.918 14.862 1.00 98.12 264 LEU A O 1
ATOM 2044 N N . ALA A 1 265 ? -3.797 10.347 14.748 1.00 98.31 265 ALA A N 1
ATOM 2045 C CA . ALA A 1 265 ? -3.752 10.709 16.163 1.00 98.31 265 ALA A CA 1
ATOM 2046 C C . ALA A 1 265 ? -4.052 9.516 17.091 1.00 98.31 265 ALA A C 1
ATOM 2048 O O . ALA A 1 265 ? -3.388 9.347 18.115 1.00 98.31 265 ALA A O 1
ATOM 2049 N N . VAL A 1 266 ? -5.012 8.659 16.734 1.00 98.38 266 VAL A N 1
ATOM 2050 C CA . VAL A 1 266 ? -5.354 7.445 17.491 1.00 98.38 266 VAL A CA 1
ATOM 2051 C C . VAL A 1 266 ? -4.181 6.467 17.484 1.00 98.38 266 VAL A C 1
ATOM 2053 O O . VAL A 1 266 ? -3.781 6.017 18.558 1.00 98.38 266 VAL A O 1
ATOM 2056 N N . ILE A 1 267 ? -3.577 6.197 16.321 1.00 97.94 267 ILE A N 1
ATOM 2057 C CA . ILE A 1 267 ? -2.388 5.334 16.224 1.00 97.94 267 ILE A CA 1
ATOM 2058 C C . ILE A 1 267 ? -1.250 5.905 17.074 1.00 97.94 267 ILE A C 1
ATOM 2060 O O . ILE A 1 267 ? -0.689 5.186 17.893 1.00 97.94 267 ILE A O 1
ATOM 2064 N N . ALA A 1 268 ? -0.959 7.205 16.965 1.00 97.69 268 ALA A N 1
ATOM 2065 C CA . ALA A 1 268 ? 0.072 7.858 17.773 1.00 97.69 268 ALA A CA 1
ATOM 2066 C C . ALA A 1 268 ? -0.208 7.746 19.284 1.00 97.69 268 ALA A C 1
ATOM 2068 O O . ALA A 1 268 ? 0.707 7.556 20.088 1.00 97.69 268 ALA A O 1
ATOM 2069 N N . ASN A 1 269 ? -1.476 7.833 19.699 1.00 97.75 269 ASN A N 1
ATOM 2070 C CA . ASN A 1 269 ? -1.855 7.742 21.108 1.00 97.75 269 ASN A CA 1
ATOM 2071 C C . ASN A 1 269 ? -1.705 6.313 21.660 1.00 97.75 269 ASN A C 1
ATOM 2073 O O . ASN A 1 269 ? -1.340 6.153 22.827 1.00 97.75 269 ASN A O 1
ATOM 2077 N N . TYR A 1 270 ? -1.934 5.300 20.823 1.00 97.19 270 TYR A N 1
ATOM 2078 C CA . TYR A 1 270 ? -1.839 3.875 21.160 1.00 97.19 270 TYR A CA 1
ATOM 2079 C C . TYR A 1 270 ? -0.606 3.186 20.557 1.00 97.19 270 TYR A C 1
ATOM 2081 O O . TYR A 1 270 ? -0.586 1.965 20.427 1.00 97.19 270 TYR A O 1
ATOM 2089 N N . ILE A 1 271 ? 0.439 3.944 20.217 1.00 96.12 271 ILE A N 1
ATOM 2090 C CA . ILE A 1 271 ? 1.631 3.418 19.535 1.00 96.12 271 ILE A CA 1
ATOM 2091 C C . ILE A 1 271 ? 2.310 2.277 20.311 1.00 96.12 271 ILE A C 1
ATOM 2093 O O . ILE A 1 271 ? 2.804 1.326 19.714 1.00 96.12 271 ILE A O 1
ATOM 2097 N N . ASP A 1 272 ? 2.219 2.310 21.643 1.00 94.31 272 ASP A N 1
ATOM 2098 C CA . ASP A 1 272 ? 2.764 1.300 22.557 1.00 94.31 272 ASP A CA 1
ATOM 2099 C C . ASP A 1 272 ? 2.053 -0.067 22.447 1.00 94.31 272 ASP A C 1
ATOM 2101 O O . ASP A 1 272 ? 2.528 -1.068 22.984 1.00 94.31 272 ASP A O 1
ATOM 2105 N N . CYS A 1 273 ? 0.905 -0.143 21.763 1.00 95.94 273 CYS A N 1
ATOM 2106 C CA . CYS A 1 273 ? 0.221 -1.403 21.471 1.00 95.94 273 CYS A CA 1
ATOM 2107 C C . CYS A 1 273 ? 0.914 -2.203 20.357 1.00 95.94 273 CYS A C 1
ATOM 2109 O O . CYS A 1 273 ? 0.716 -3.412 20.283 1.00 95.94 273 CYS A O 1
ATOM 2111 N N . ILE A 1 274 ? 1.738 -1.560 19.525 1.00 96.94 274 ILE A N 1
ATOM 2112 C CA . ILE A 1 274 ? 2.433 -2.189 18.399 1.00 96.94 274 ILE A CA 1
ATOM 2113 C C . ILE A 1 274 ? 3.802 -2.707 18.885 1.00 96.94 274 ILE A C 1
ATOM 2115 O O . ILE A 1 274 ? 4.617 -1.897 19.336 1.00 96.94 274 ILE A O 1
ATOM 2119 N N . PRO A 1 275 ? 4.094 -4.023 18.796 1.00 96.50 275 PRO A N 1
ATOM 2120 C CA . PRO A 1 275 ? 5.335 -4.623 19.300 1.00 96.50 275 PRO A CA 1
ATOM 2121 C C . PRO A 1 275 ? 6.621 -3.915 18.871 1.00 96.50 275 PRO A C 1
ATOM 2123 O O . PRO A 1 275 ? 7.489 -3.686 19.712 1.00 96.50 275 PRO A O 1
ATOM 2126 N N . TYR A 1 276 ? 6.716 -3.506 17.604 1.00 96.12 276 TYR A N 1
ATOM 2127 C CA . TYR A 1 276 ? 7.859 -2.756 17.078 1.00 96.12 276 TYR A CA 1
ATOM 2128 C C . TYR A 1 276 ? 8.213 -1.522 17.919 1.00 96.12 276 TYR A C 1
ATOM 2130 O O . TYR A 1 276 ? 9.364 -1.328 18.311 1.00 96.12 276 TYR A O 1
ATOM 2138 N N . PHE A 1 277 ? 7.211 -0.705 18.250 1.00 95.88 277 PHE A N 1
ATOM 2139 C CA . PHE A 1 277 ? 7.418 0.559 18.954 1.00 95.88 277 PHE A CA 1
ATOM 2140 C C . PHE A 1 277 ? 7.629 0.389 20.461 1.00 95.88 277 PHE A C 1
ATOM 2142 O O . PHE A 1 277 ? 8.111 1.315 21.104 1.00 95.88 277 PHE A O 1
ATOM 2149 N N . LYS A 1 278 ? 7.359 -0.792 21.036 1.00 93.62 278 LYS A N 1
ATOM 2150 C CA . LYS A 1 278 ? 7.681 -1.069 22.449 1.00 93.62 278 LYS A CA 1
ATOM 2151 C C . LYS A 1 278 ? 9.188 -1.075 22.714 1.00 93.62 278 LYS A C 1
ATOM 2153 O O . LYS A 1 278 ? 9.609 -0.784 23.830 1.00 93.62 278 LYS A O 1
ATOM 2158 N N . ASN A 1 279 ? 9.986 -1.413 21.700 1.00 88.44 279 ASN A N 1
ATOM 2159 C CA . ASN A 1 279 ? 11.433 -1.606 21.821 1.00 88.44 279 ASN A CA 1
ATOM 2160 C C . ASN A 1 279 ? 12.257 -0.491 21.160 1.00 88.44 279 ASN A C 1
ATOM 2162 O O . ASN A 1 279 ? 13.483 -0.578 21.117 1.00 88.44 279 ASN A O 1
ATOM 2166 N N . ILE A 1 280 ? 11.605 0.545 20.627 1.00 91.50 280 ILE A N 1
ATOM 2167 C CA . ILE A 1 280 ? 12.258 1.634 19.900 1.00 91.50 280 ILE A CA 1
ATOM 2168 C C . ILE A 1 280 ? 11.802 2.961 20.491 1.00 91.50 280 ILE A C 1
ATOM 2170 O O . ILE A 1 280 ? 10.625 3.165 20.772 1.00 91.50 280 ILE A O 1
ATOM 2174 N N . ASN A 1 281 ? 12.741 3.890 20.656 1.00 90.56 281 ASN A N 1
ATOM 2175 C CA . ASN A 1 281 ? 12.395 5.245 21.052 1.00 90.56 281 ASN A CA 1
ATOM 2176 C C . ASN A 1 281 ? 11.756 5.984 19.868 1.00 90.56 281 ASN A C 1
ATOM 2178 O O . ASN A 1 281 ? 12.415 6.220 18.854 1.00 90.56 281 ASN A O 1
ATOM 2182 N N . VAL A 1 282 ? 10.482 6.354 19.997 1.00 94.69 282 VAL A N 1
ATOM 2183 C CA . VAL A 1 282 ? 9.759 7.117 18.972 1.00 94.69 282 VAL A CA 1
ATOM 2184 C C . VAL A 1 282 ? 10.359 8.521 18.884 1.00 94.69 282 VAL A C 1
ATOM 2186 O O . VAL A 1 282 ? 10.200 9.325 19.800 1.00 94.69 282 VAL A O 1
ATOM 2189 N N . ALA A 1 283 ? 11.054 8.806 17.781 1.00 94.56 283 ALA A N 1
ATOM 2190 C CA . ALA A 1 283 ? 11.775 10.066 17.595 1.00 94.56 283 ALA A CA 1
ATOM 2191 C C . ALA A 1 283 ? 10.840 11.279 17.456 1.00 94.56 283 ALA A C 1
ATOM 2193 O O . ALA A 1 283 ? 11.146 12.349 17.969 1.00 94.56 283 ALA A O 1
ATOM 2194 N N . GLY A 1 284 ? 9.692 11.109 16.798 1.00 96.44 284 GLY A N 1
ATOM 2195 C CA . GLY A 1 284 ? 8.740 12.188 16.568 1.00 96.44 284 GLY A CA 1
ATOM 2196 C C . GLY A 1 284 ? 7.502 11.730 15.803 1.00 96.44 284 GLY A C 1
ATOM 2197 O O . GLY A 1 284 ? 7.475 10.633 15.241 1.00 96.44 284 GLY A O 1
ATOM 2198 N N . PHE A 1 285 ? 6.484 12.584 15.767 1.00 97.31 285 PHE A N 1
ATOM 2199 C CA . PHE A 1 285 ? 5.316 12.445 14.899 1.00 97.31 285 PHE A CA 1
ATOM 2200 C C . PHE A 1 285 ? 5.317 13.559 13.860 1.00 97.31 285 PHE A C 1
ATOM 2202 O O . PHE A 1 285 ? 5.562 14.707 14.213 1.00 97.31 285 PHE A O 1
ATOM 2209 N N . ALA A 1 286 ? 5.004 13.227 12.607 1.00 97.06 286 ALA A N 1
ATOM 2210 C CA . ALA A 1 286 ? 4.945 14.197 11.521 1.00 97.06 286 ALA A CA 1
ATOM 2211 C C . ALA A 1 286 ? 3.583 14.176 10.823 1.00 97.06 286 ALA A C 1
ATOM 2213 O O . ALA A 1 286 ? 2.962 13.116 10.686 1.00 97.06 286 ALA A O 1
ATOM 2214 N N . ARG A 1 287 ? 3.135 15.336 10.337 1.00 97.19 287 ARG A N 1
ATOM 2215 C CA . ARG A 1 287 ? 1.961 15.442 9.458 1.00 97.19 287 ARG A CA 1
ATOM 2216 C C . ARG A 1 287 ? 2.173 16.454 8.339 1.00 97.19 287 ARG A C 1
ATOM 2218 O O . ARG A 1 287 ? 2.984 17.366 8.437 1.00 97.19 287 ARG A O 1
ATOM 2225 N N . SER A 1 288 ? 1.389 16.332 7.271 1.00 95.31 288 SER A N 1
ATOM 2226 C CA . SER A 1 288 ? 1.341 17.389 6.260 1.00 95.31 288 SER A CA 1
ATOM 2227 C C . SER A 1 288 ? 0.644 18.635 6.821 1.00 95.31 288 SER A C 1
ATOM 2229 O O . SER A 1 288 ? -0.237 18.530 7.681 1.00 95.31 288 SER A O 1
ATOM 2231 N N . MET A 1 289 ? 0.991 19.814 6.300 1.00 96.31 289 MET A N 1
ATOM 2232 C CA . MET A 1 289 ? 0.366 21.081 6.699 1.00 96.31 289 MET A CA 1
ATOM 2233 C C . MET A 1 289 ? -1.180 21.043 6.688 1.00 96.31 289 MET A C 1
ATOM 2235 O O . MET A 1 289 ? -1.761 21.452 7.695 1.00 96.31 289 MET A O 1
ATOM 2239 N N . PRO A 1 290 ? -1.866 20.520 5.644 1.00 96.44 290 PRO A N 1
ATOM 2240 C CA . PRO A 1 290 ? -3.332 20.481 5.617 1.00 96.44 290 PRO A CA 1
ATOM 2241 C C . PRO A 1 290 ? -3.966 19.397 6.507 1.00 96.44 290 PRO A C 1
ATOM 2243 O O . PRO A 1 290 ? -5.180 19.413 6.703 1.00 96.44 290 PRO A O 1
ATOM 2246 N N . THR A 1 291 ? -3.192 18.446 7.041 1.00 96.19 291 THR A N 1
ATOM 2247 C CA . THR A 1 291 ? -3.699 17.445 7.993 1.00 96.19 291 THR A CA 1
ATOM 2248 C C . THR A 1 291 ? -4.068 18.131 9.310 1.00 96.19 291 THR A C 1
ATOM 2250 O O . THR A 1 291 ? -3.306 18.961 9.807 1.00 96.19 291 THR A O 1
ATOM 2253 N N . ALA A 1 292 ? -5.213 17.781 9.908 1.00 96.88 292 ALA A N 1
ATOM 2254 C CA . ALA A 1 292 ? -5.643 18.407 11.156 1.00 96.88 292 ALA A CA 1
ATOM 2255 C C . ALA A 1 292 ? -4.641 18.146 12.299 1.00 96.88 292 ALA A C 1
ATOM 2257 O O . ALA A 1 292 ? -4.065 17.063 12.406 1.00 96.88 292 ALA A O 1
ATOM 2258 N N . ALA A 1 293 ? -4.490 19.121 13.198 1.00 97.31 293 ALA A N 1
ATOM 2259 C CA . ALA A 1 293 ? -3.528 19.114 14.308 1.00 97.31 293 ALA A CA 1
ATOM 2260 C C . ALA A 1 293 ? -3.879 18.150 15.468 1.00 97.31 293 ALA A C 1
ATOM 2262 O O . ALA A 1 293 ? -3.451 18.346 16.605 1.00 97.31 293 ALA A O 1
ATOM 2263 N N . ALA A 1 294 ? -4.684 17.113 15.214 1.00 98.00 294 ALA A N 1
ATOM 2264 C CA . ALA A 1 294 ? -5.083 16.138 16.228 1.00 98.00 294 ALA A CA 1
ATOM 2265 C C . ALA A 1 294 ? -3.869 15.376 16.793 1.00 98.00 294 ALA A C 1
ATOM 2267 O O . ALA A 1 294 ? -3.780 15.158 18.002 1.00 98.00 294 ALA A O 1
ATOM 2268 N N . VAL A 1 295 ? -2.900 15.027 15.937 1.00 98.19 295 VAL A N 1
ATOM 2269 C CA . VAL A 1 295 ? -1.662 14.346 16.353 1.00 98.19 295 VAL A CA 1
ATOM 2270 C C . VAL A 1 295 ? -0.765 15.247 17.211 1.00 98.19 295 VAL A C 1
ATOM 2272 O O . VAL A 1 295 ? -0.135 14.761 18.145 1.00 98.19 295 VAL A O 1
ATOM 2275 N N . ASP A 1 296 ? -0.780 16.565 16.997 1.00 97.81 296 ASP A N 1
ATOM 2276 C CA . ASP A 1 296 ? -0.000 17.542 17.768 1.00 97.81 296 ASP A CA 1
ATOM 2277 C C . ASP A 1 296 ? -0.417 17.529 19.251 1.00 97.81 296 ASP A C 1
ATOM 2279 O O . ASP A 1 296 ? 0.415 17.634 20.158 1.00 97.81 296 ASP A O 1
ATOM 2283 N N . LEU A 1 297 ? -1.716 17.338 19.520 1.00 97.62 297 LEU A N 1
ATOM 2284 C CA . LEU A 1 297 ? -2.245 17.191 20.881 1.00 97.62 297 LEU A CA 1
ATOM 2285 C C . LEU A 1 297 ? -1.704 15.926 21.561 1.00 97.62 297 LEU A C 1
ATOM 2287 O O . LEU A 1 297 ? -1.398 15.943 22.758 1.00 97.62 297 LEU A O 1
ATOM 2291 N N . VAL A 1 298 ? -1.561 14.840 20.800 1.00 97.81 298 VAL A N 1
ATOM 2292 C CA . VAL A 1 298 ? -0.997 13.572 21.274 1.00 97.81 298 VAL A CA 1
ATOM 2293 C C . VAL A 1 298 ? 0.503 13.708 21.523 1.00 97.81 298 VAL A C 1
ATOM 2295 O O . VAL A 1 298 ? 0.963 13.329 22.602 1.00 97.81 298 VAL A O 1
ATOM 2298 N N . ALA A 1 299 ? 1.244 14.312 20.589 1.00 97.62 299 ALA A N 1
ATOM 2299 C CA . ALA A 1 299 ? 2.673 14.596 20.715 1.00 97.62 299 ALA A CA 1
ATOM 2300 C C . ALA A 1 299 ? 2.961 15.396 21.996 1.00 97.62 299 ALA A C 1
ATOM 2302 O O . ALA A 1 299 ? 3.747 14.970 22.846 1.00 97.62 299 ALA A O 1
ATOM 2303 N N . LYS A 1 300 ? 2.207 16.484 22.220 1.00 97.38 300 LYS A N 1
ATOM 2304 C CA . LYS A 1 300 ? 2.293 17.307 23.436 1.00 97.38 300 LYS A CA 1
ATOM 2305 C C . LYS A 1 300 ? 2.018 16.504 24.709 1.00 97.38 300 LYS A C 1
ATOM 2307 O O . LYS A 1 300 ? 2.729 16.665 25.700 1.00 97.38 300 LYS A O 1
ATOM 2312 N N . LYS A 1 301 ? 0.992 15.646 24.705 1.00 96.81 301 LYS A N 1
ATOM 2313 C CA . LYS A 1 301 ? 0.625 14.818 25.865 1.00 96.81 301 LYS A CA 1
ATOM 2314 C C . LYS A 1 301 ? 1.691 13.766 26.182 1.00 96.81 301 LYS A C 1
ATOM 2316 O O . LYS A 1 301 ? 2.003 13.565 27.354 1.00 96.81 301 LYS A O 1
ATOM 2321 N N . LYS A 1 302 ? 2.240 13.110 25.157 1.00 95.00 302 LYS A N 1
ATOM 2322 C CA . LYS A 1 302 ? 3.278 12.078 25.292 1.00 95.00 302 LYS A CA 1
ATOM 2323 C C . LYS A 1 302 ? 4.693 12.648 25.451 1.00 95.00 302 LYS A C 1
ATOM 2325 O O . LYS A 1 302 ? 5.590 11.889 25.793 1.00 95.00 302 LYS A O 1
ATOM 2330 N N . ARG A 1 303 ? 4.882 13.966 25.283 1.00 95.12 303 ARG A N 1
ATOM 2331 C CA . ARG A 1 303 ? 6.190 14.654 25.300 1.00 95.12 303 ARG A CA 1
ATOM 2332 C C . ARG A 1 303 ? 7.150 14.104 24.239 1.00 95.12 303 ARG A C 1
ATOM 2334 O O . ARG A 1 303 ? 8.336 13.938 24.497 1.00 95.12 303 ARG A O 1
ATOM 2341 N N . ILE A 1 304 ? 6.600 13.826 23.063 1.00 93.69 304 ILE A N 1
ATOM 2342 C CA . ILE A 1 304 ? 7.328 13.410 21.862 1.00 93.69 304 ILE A CA 1
ATOM 2343 C C . ILE A 1 304 ? 7.352 14.607 20.907 1.00 93.69 304 ILE A C 1
ATOM 2345 O O . ILE A 1 304 ? 6.409 15.403 20.897 1.00 93.69 304 ILE A O 1
ATOM 2349 N N . GLU A 1 305 ? 8.431 14.760 20.141 1.00 91.44 305 GLU A N 1
ATOM 2350 C CA . GLU A 1 305 ? 8.559 15.836 19.157 1.00 91.44 305 GLU A CA 1
ATOM 2351 C C . GLU A 1 305 ? 7.439 15.751 18.106 1.00 91.44 305 GLU A C 1
ATOM 2353 O O . GLU A 1 305 ? 7.105 14.670 17.620 1.00 91.44 305 GLU A O 1
ATOM 2358 N N . GLY A 1 306 ? 6.817 16.888 17.795 1.00 76.19 306 GLY A N 1
ATOM 2359 C CA . GLY A 1 306 ? 5.807 17.011 16.745 1.00 76.19 306 GLY A CA 1
ATOM 2360 C C . GLY A 1 306 ? 6.333 17.914 15.635 1.00 76.19 306 GLY A C 1
ATOM 2361 O O . GLY A 1 306 ? 6.806 19.010 15.942 1.00 76.19 306 GLY A O 1
ATOM 2362 N N . ILE A 1 307 ? 6.257 17.444 14.389 1.00 66.38 307 ILE A N 1
ATOM 2363 C CA . ILE A 1 307 ? 6.781 18.098 13.180 1.00 66.38 307 ILE A CA 1
ATOM 2364 C C . ILE A 1 307 ? 5.644 18.372 12.190 1.00 66.38 307 ILE A C 1
ATOM 2366 O O . ILE A 1 307 ? 4.858 17.441 11.886 1.00 66.38 307 ILE A O 1
#

Organism: Pristionchus pacificus (NCBI:txid54126)

InterPro domains:
  IPR005841 Alpha-D-phosphohexomutase superfamily [PR00509] (171-190)
  IPR005841 Alpha-D-phosphohexomutase superfamily [PR00509] (207-220)
  IPR005841 Alpha-D-phosphohexomutase superfamily [PR00509] (235-250)
  IPR005845 Alpha-D-phosphohexomutase, alpha/beta/alpha domain II [PF02879] (158-251)
  IPR016055 Alpha-D-phosphohexomutase, alpha/beta/alpha I/II/III [SSF53738] (87-177)
  IPR016055 Alpha-D-phosphohexomutase, alpha/beta/alpha I/II/III [SSF53738] (156-257)
  IPR045244 Phosphoglucomutase [PTHR22573] (86-304)

Sequence (307 aa):
MPATLNLGQNDHVITIDYKLQSSDYKLQTCIPVLFTVVENSLSRRSSRFVTASVTIRHGIVRIVTQSVTIVTPRHIQWDKGDGSSRRPKGDFGIKFNCENGGPVPDHVTDAIHKITTEISSYSICRDINVDTGIIGHHEFDVDGMGKYIVDVIDSVEDYVELMKTIFDFPTLRILIDSMHGATGPYVSTIFNDLLGCVGTDLLRTVPKPDFGGCYPDPNLTYAKDLVDRMRVGEVDMGAAFDGDGDRNMILGKSAFFVCPSDSLAVIANYIDCIPYFKNINVAGFARSMPTAAAVDLVAKKKRIEGI

Radius of gyration: 22.57 Å; chains: 1; bounding box: 61×39×78 Å

Foldseek 3Di:
DDDDDDDDDDDDDDDFDDDPDDPDDDLDDQDEDEDEFKAAPVRVVVCLFPVAWQVQVVSNQEYEYEPFGDDDPPDDPPPPPDPDDDQDPQDGDDFDADPVRHGDDPVVVVNRVVRSVVDDDGGTDNPDDDDLVDADWDWDQDVPRGIHIYGNHYRAVVVVVVVVVWADQEADEEQEEALLARCLVNCCCRNCVRNPYDVVSYHNSHHDNSSVSFAQDDDCPRCVVQQVVLLVFPDQKYKYAGRRRPDMWIAGHNRRGDDPLNVLLVCLLVVCNIPNPVPDDDQEAEDDPPRDCSNVVSCVVVVHHYD

Secondary structure (DSSP, 8-state):
--------S-------------TT--S-----EEEE----TTHHHHHHHHSSTTTGGGT--EEEEESS-----TT------TT-------------B-TTSSBPPHHHHHHHHHHHHH-------TT----TTS-EEEEEEETTTEEEEEEEE-SSHHHHHHHHHHS-------EEE-TTSTHHHHHIIIIIIIT---GGGEES-S--TTGGGS----STTT-HHHHHHHHHTS-SEEEEE-SSSS-EEEEEGGGEEE-HHHHHHHHHHTGGGSHHHHTS---EE---TTS-THHHHHHHHHT-EE-

pLDDT: mean 74.8, std 24.97, range [20.14, 98.44]